Protein AF-A0A926A5W6-F1 (afdb_monomer)

Structure (mmCIF, N/CA/C/O backbone):
data_AF-A0A926A5W6-F1
#
_entry.id   AF-A0A926A5W6-F1
#
loop_
_atom_site.group_PDB
_atom_site.id
_atom_site.type_symbol
_atom_site.label_atom_id
_atom_site.label_alt_id
_atom_site.label_comp_id
_atom_site.label_asym_id
_atom_site.label_entity_id
_atom_site.label_seq_id
_atom_site.pdbx_PDB_ins_code
_atom_site.Cartn_x
_atom_site.Cartn_y
_atom_site.Cartn_z
_atom_site.occupancy
_atom_site.B_iso_or_equiv
_atom_site.auth_seq_id
_atom_site.auth_comp_id
_atom_site.auth_asym_id
_atom_site.auth_atom_id
_atom_site.pdbx_PDB_model_num
ATOM 1 N N . PRO A 1 1 ? -11.139 3.214 24.633 1.00 52.81 1 PRO A N 1
ATOM 2 C CA . PRO A 1 1 ? -10.690 4.246 25.599 1.00 52.81 1 PRO A CA 1
ATOM 3 C C . PRO A 1 1 ? -9.820 3.635 26.716 1.00 52.81 1 PRO A C 1
ATOM 5 O O . PRO A 1 1 ? -10.348 3.224 2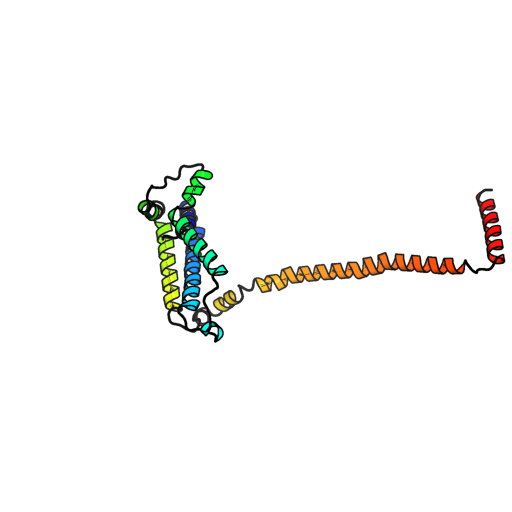7.746 1.00 52.81 1 PRO A O 1
ATOM 8 N N . PRO A 1 2 ? -8.541 3.338 26.412 1.00 61.53 2 PRO A N 1
ATOM 9 C CA . PRO A 1 2 ? -7.434 4.151 26.961 1.00 61.53 2 PRO A CA 1
ATOM 10 C C . PRO A 1 2 ? -6.190 4.271 26.041 1.00 61.53 2 PRO A C 1
ATOM 12 O O . PRO A 1 2 ? -5.137 4.734 26.463 1.00 61.53 2 PRO A O 1
ATOM 15 N N . LEU A 1 3 ? -6.274 3.792 24.796 1.00 67.50 3 LEU A N 1
ATOM 16 C CA . LEU A 1 3 ? -5.133 3.734 23.874 1.00 67.50 3 LEU A CA 1
ATOM 17 C C . LEU A 1 3 ? -5.022 5.013 23.038 1.00 67.50 3 LEU A C 1
ATOM 19 O O . LEU A 1 3 ? -6.028 5.667 22.768 1.00 67.50 3 LEU A O 1
ATOM 23 N N . SER A 1 4 ? -3.812 5.317 22.561 1.00 66.25 4 SER A N 1
ATOM 24 C CA . SER A 1 4 ? -3.485 6.519 21.770 1.00 66.25 4 SER A CA 1
ATOM 25 C C . SER A 1 4 ? -4.410 6.769 20.575 1.00 66.25 4 SER A C 1
ATOM 27 O O . SER A 1 4 ? -4.693 7.914 20.232 1.00 66.25 4 SER A O 1
ATOM 29 N N . GLY A 1 5 ? -4.931 5.700 19.969 1.00 66.75 5 GLY A N 1
ATOM 30 C CA . GLY A 1 5 ? -5.859 5.790 18.845 1.00 66.75 5 GLY A CA 1
ATOM 31 C C . GLY A 1 5 ? -7.220 6.405 19.182 1.00 66.75 5 GLY A C 1
ATOM 32 O O . GLY A 1 5 ? -7.872 6.882 18.263 1.00 66.75 5 GLY A O 1
ATOM 33 N N . PHE A 1 6 ? -7.651 6.402 20.449 1.00 71.25 6 PHE A N 1
ATOM 34 C CA . PHE A 1 6 ? -8.883 7.078 20.876 1.00 71.25 6 PHE A CA 1
ATOM 35 C C . PHE A 1 6 ? -8.701 8.595 20.802 1.00 71.25 6 PHE A C 1
ATOM 37 O O . PHE A 1 6 ? -9.435 9.255 20.085 1.00 71.25 6 PHE A O 1
ATOM 44 N N . PHE A 1 7 ? -7.646 9.121 21.430 1.00 67.44 7 PHE A N 1
ATOM 45 C CA . PHE A 1 7 ? -7.362 10.558 21.447 1.00 67.44 7 PHE A CA 1
ATOM 46 C C . PHE A 1 7 ? -7.149 11.121 20.034 1.00 67.44 7 PHE A C 1
ATOM 48 O O . PHE A 1 7 ? -7.863 12.028 19.630 1.00 67.44 7 PHE A O 1
ATOM 55 N N . SER A 1 8 ? -6.278 10.495 19.233 1.00 69.12 8 SER A N 1
ATOM 56 C CA . SER A 1 8 ? -5.943 11.008 17.895 1.00 69.12 8 SER A CA 1
ATOM 57 C C . SER A 1 8 ? -7.071 10.893 16.859 1.00 69.12 8 SER A C 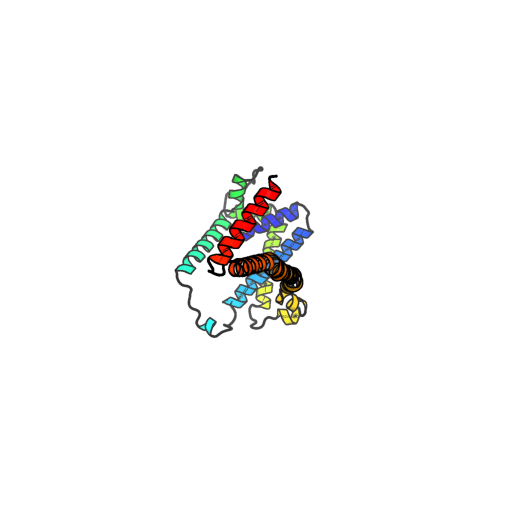1
ATOM 59 O O . SER A 1 8 ? -7.089 11.670 15.907 1.00 69.12 8 SER A O 1
ATOM 61 N N . LYS A 1 9 ? -7.979 9.911 16.971 1.00 75.62 9 LYS A N 1
ATOM 62 C CA . LYS A 1 9 ? -9.097 9.770 16.017 1.00 75.62 9 LYS A CA 1
ATOM 63 C C . LYS A 1 9 ? -10.310 10.586 16.440 1.00 75.62 9 LYS A C 1
ATOM 65 O O . LYS A 1 9 ? -10.975 11.158 15.575 1.00 75.62 9 LYS A O 1
ATOM 70 N N . ASP A 1 10 ? -10.582 10.654 17.740 1.00 74.56 10 ASP A N 1
ATOM 71 C CA . ASP A 1 10 ? -11.733 11.387 18.254 1.00 74.56 10 ASP A CA 1
ATOM 72 C C . ASP A 1 10 ? -11.527 12.899 18.144 1.00 74.56 10 ASP A C 1
ATOM 74 O O . ASP A 1 10 ? -12.502 13.603 17.902 1.00 74.56 10 ASP A O 1
ATOM 78 N N . SER A 1 11 ? -10.287 13.402 18.208 1.00 72.56 11 SER A N 1
ATOM 79 C CA . SER A 1 11 ? -9.995 14.818 17.945 1.00 72.56 11 SER A CA 1
ATOM 80 C C . SER A 1 11 ? -10.319 15.223 16.505 1.00 72.56 11 SER A C 1
ATOM 82 O O . SER A 1 11 ? -10.941 16.258 16.277 1.00 72.56 11 SER A O 1
ATOM 84 N N . ILE A 1 12 ? -10.009 14.376 15.519 1.00 78.19 12 ILE A N 1
ATOM 85 C CA . ILE A 1 12 ? -10.371 14.623 14.112 1.00 78.19 12 ILE A CA 1
ATOM 86 C C . ILE A 1 12 ? -11.895 14.571 13.916 1.00 78.19 12 ILE A C 1
ATOM 88 O O . ILE A 1 12 ? -12.456 15.401 13.199 1.00 78.19 12 ILE A O 1
ATOM 92 N N . LEU A 1 13 ? -12.579 13.620 14.561 1.00 81.12 13 LEU A N 1
ATOM 93 C CA . LEU A 1 13 ? -14.045 13.539 14.542 1.00 81.12 13 LEU A CA 1
ATOM 94 C C . LEU A 1 13 ? -14.693 14.760 15.210 1.00 81.12 13 LEU A C 1
ATOM 96 O O . LEU A 1 13 ? -15.676 15.285 14.686 1.00 81.12 13 LEU A O 1
ATOM 100 N N . ALA A 1 14 ? -14.134 15.230 16.326 1.00 78.00 14 ALA A N 1
ATOM 101 C CA . ALA A 1 14 ? -14.582 16.432 17.020 1.00 78.00 14 ALA A CA 1
ATOM 102 C C . ALA A 1 14 ? -14.437 17.669 16.126 1.00 78.00 14 ALA A C 1
ATOM 104 O O . ALA A 1 14 ? -15.422 18.371 15.908 1.00 78.00 14 ALA A O 1
ATOM 105 N N . LEU A 1 15 ? -13.271 17.861 15.502 1.00 79.25 15 LEU A N 1
ATOM 106 C CA . LEU A 1 15 ? -13.029 18.971 14.576 1.00 79.25 15 LEU A CA 1
ATOM 107 C C . LEU A 1 15 ? -13.971 18.944 13.363 1.00 79.25 15 LEU A C 1
ATOM 109 O O . LEU A 1 15 ? -14.499 19.982 12.968 1.00 79.25 15 LEU A O 1
ATOM 113 N N . ALA A 1 16 ? -14.221 17.769 12.775 1.00 81.88 16 ALA A N 1
ATOM 114 C CA . ALA A 1 16 ? -15.143 17.640 11.643 1.00 81.88 16 ALA A CA 1
ATOM 115 C C . ALA A 1 16 ? -16.585 18.032 12.017 1.00 81.88 16 ALA A C 1
ATOM 117 O O . ALA A 1 16 ? -17.301 18.619 11.201 1.00 81.88 16 ALA A O 1
ATOM 118 N N . TYR A 1 17 ? -16.999 17.724 13.249 1.00 81.00 17 TYR A N 1
ATOM 119 C CA . TYR A 1 17 ? -18.301 18.109 13.785 1.00 81.00 17 TYR A CA 1
ATOM 120 C C . TYR A 1 17 ? -18.372 19.609 14.113 1.00 81.00 17 TYR A C 1
ATOM 122 O O . TYR A 1 17 ? -19.344 20.273 13.750 1.00 81.00 17 TYR A O 1
ATOM 130 N N . GLU A 1 18 ? -17.333 20.162 14.742 1.00 82.06 18 GLU A N 1
ATOM 131 C CA . GLU A 1 18 ? -17.235 21.592 15.070 1.00 82.06 18 GLU A CA 1
ATOM 132 C C . GLU A 1 18 ? -17.262 22.474 13.819 1.00 82.06 18 GLU A C 1
ATOM 134 O O . GLU A 1 18 ? -17.968 23.481 13.787 1.00 82.06 18 GLU A O 1
ATOM 139 N N . GLN A 1 19 ? -16.585 22.053 12.747 1.00 83.56 19 GLN A N 1
ATOM 140 C CA . GLN A 1 19 ? -16.605 22.740 11.451 1.00 83.56 19 GLN A CA 1
ATOM 141 C C . GLN A 1 19 ? -17.913 22.542 10.660 1.00 83.56 19 GLN A C 1
ATOM 143 O O . GLN A 1 19 ? -17.981 22.930 9.494 1.00 83.56 19 GLN A O 1
ATOM 148 N N . GLN A 1 20 ? -18.951 21.941 11.262 1.00 80.19 20 GLN A N 1
ATOM 149 C CA . GLN A 1 20 ? -20.271 21.706 10.655 1.00 80.19 20 GLN A CA 1
ATOM 150 C C . GLN A 1 20 ? -20.220 20.868 9.363 1.00 80.19 20 GLN A C 1
ATOM 152 O O . GLN A 1 20 ? -21.161 20.862 8.566 1.00 80.19 20 GLN A O 1
ATOM 157 N N . ASN A 1 21 ? -19.136 20.118 9.139 1.00 85.88 21 ASN A N 1
ATOM 158 C CA . ASN A 1 21 ? -18.982 19.281 7.957 1.00 85.88 21 ASN A CA 1
ATOM 159 C C . ASN A 1 21 ? -19.528 17.874 8.224 1.00 85.88 21 ASN A C 1
ATOM 161 O O . ASN A 1 21 ? -18.799 16.882 8.329 1.00 85.88 21 ASN A O 1
ATOM 165 N N . TYR A 1 22 ? -20.853 17.800 8.336 1.00 85.50 22 TYR A N 1
ATOM 166 C CA . TYR A 1 22 ? -21.574 16.578 8.694 1.00 85.50 22 TYR A CA 1
ATOM 167 C C . TYR A 1 22 ? -21.329 15.410 7.732 1.00 85.50 22 TYR A C 1
ATOM 169 O O . TYR A 1 22 ? -21.383 14.254 8.151 1.00 85.50 22 TYR A O 1
ATOM 177 N N . LEU A 1 23 ? -21.027 15.690 6.459 1.00 88.50 23 LEU A N 1
ATOM 178 C CA . LEU A 1 23 ? -20.722 14.658 5.468 1.00 88.50 23 LEU A CA 1
ATOM 179 C C . LEU A 1 23 ? -19.395 13.966 5.791 1.00 88.50 23 LEU A C 1
ATOM 181 O O . LEU A 1 23 ? -19.347 12.737 5.853 1.00 88.50 23 LEU A O 1
ATOM 185 N N . LEU A 1 24 ? -18.335 14.741 6.045 1.00 87.31 24 LEU A N 1
ATOM 186 C CA . LEU A 1 24 ? -17.041 14.182 6.443 1.00 87.31 24 LEU A CA 1
ATOM 187 C C . LEU A 1 24 ? -17.125 13.489 7.802 1.00 87.31 24 LEU A C 1
ATOM 189 O O . LEU A 1 24 ? -16.551 12.414 7.960 1.00 87.31 24 LEU A O 1
ATOM 193 N N . PHE A 1 25 ? -17.880 14.053 8.748 1.00 86.25 25 PHE A N 1
ATOM 194 C CA . PHE A 1 25 ? -18.119 13.414 10.039 1.00 86.25 25 PHE A CA 1
ATOM 195 C C . PHE A 1 25 ? -18.799 12.047 9.873 1.00 86.25 25 PHE A C 1
ATOM 197 O O . PHE A 1 25 ? -18.284 11.038 10.351 1.00 86.25 25 PHE A O 1
ATOM 204 N N . GLY A 1 26 ? -19.909 11.980 9.131 1.00 88.12 26 GLY A N 1
ATOM 205 C CA . GLY A 1 26 ? -20.628 10.729 8.880 1.00 88.12 26 GLY A CA 1
ATOM 206 C C . GLY A 1 26 ? -19.772 9.685 8.158 1.00 88.12 26 GLY A C 1
ATOM 207 O O . GLY A 1 26 ? -19.770 8.512 8.540 1.00 88.12 26 GLY A O 1
ATOM 208 N N . LEU A 1 27 ? -18.986 10.110 7.163 1.00 90.62 27 LEU A N 1
ATOM 209 C CA . LEU A 1 27 ? -18.044 9.236 6.465 1.00 90.62 27 LEU A CA 1
ATOM 210 C C . LEU A 1 27 ? -16.952 8.714 7.410 1.00 90.62 27 LEU A C 1
ATOM 212 O O . LEU A 1 27 ? -16.661 7.520 7.401 1.00 90.62 27 LEU A O 1
ATOM 216 N N . ALA A 1 28 ? -16.374 9.574 8.248 1.00 88.25 28 ALA A N 1
ATOM 217 C CA . ALA A 1 28 ? -15.339 9.194 9.205 1.00 88.25 28 ALA A CA 1
ATOM 218 C C . ALA A 1 28 ? -15.865 8.207 10.260 1.00 88.25 28 ALA A C 1
ATOM 220 O O . ALA A 1 28 ? -15.210 7.200 10.532 1.00 88.25 28 ALA A O 1
ATOM 221 N N . VAL A 1 29 ? -17.073 8.433 10.787 1.00 89.25 29 VAL A N 1
ATOM 222 C CA . VAL A 1 29 ? -17.779 7.508 11.694 1.00 89.25 29 VAL A CA 1
ATOM 223 C C . VAL A 1 29 ? -17.996 6.150 11.017 1.00 89.25 29 VAL A C 1
ATOM 225 O O . VAL A 1 29 ? -17.707 5.103 11.602 1.00 89.25 29 VAL A O 1
ATOM 228 N N . PHE A 1 30 ? -18.443 6.142 9.759 1.00 90.69 30 PHE A N 1
ATOM 229 C CA . PHE A 1 30 ? -18.637 4.909 8.995 1.00 90.69 30 PHE A CA 1
ATOM 230 C C . PHE A 1 30 ? -17.318 4.160 8.742 1.00 90.69 30 PHE A C 1
ATOM 232 O O . PHE A 1 30 ? -17.236 2.946 8.940 1.00 90.69 30 PHE A O 1
ATOM 239 N N . VAL A 1 31 ? -16.253 4.871 8.368 1.00 91.25 31 VAL A N 1
ATOM 240 C CA . VAL A 1 31 ? -14.916 4.285 8.179 1.00 91.25 31 VAL A CA 1
ATOM 241 C C . VAL A 1 31 ? -14.355 3.753 9.500 1.00 91.25 31 VAL A C 1
ATOM 243 O O . VAL A 1 31 ? -13.758 2.673 9.520 1.00 91.25 31 VAL A O 1
ATOM 246 N N . ALA A 1 32 ? -14.577 4.446 10.618 1.00 89.50 32 ALA A N 1
ATOM 247 C CA . ALA A 1 32 ? -14.203 3.962 11.945 1.00 89.50 32 ALA A CA 1
ATOM 248 C C . ALA A 1 32 ? -14.930 2.650 12.294 1.00 89.50 32 ALA A C 1
ATOM 250 O O . ALA A 1 32 ? -14.310 1.739 12.852 1.00 89.50 32 ALA A O 1
ATOM 251 N N . LEU A 1 33 ? -16.196 2.504 11.884 1.00 91.25 33 LEU A N 1
ATOM 252 C CA . LEU A 1 33 ? -16.976 1.276 12.063 1.00 91.25 33 LEU A CA 1
ATOM 253 C C . LEU A 1 33 ? -16.399 0.121 11.262 1.00 91.25 33 LEU A C 1
ATOM 255 O O . LEU A 1 33 ? -16.149 -0.951 11.820 1.00 91.25 33 LEU A O 1
ATOM 259 N N . LEU A 1 34 ? -16.125 0.352 9.977 1.00 91.19 34 LEU A N 1
ATOM 260 C CA . LEU A 1 34 ? -15.458 -0.634 9.130 1.00 91.19 34 LEU A CA 1
ATOM 261 C C . LEU A 1 34 ? -14.091 -1.017 9.703 1.00 91.19 34 LEU A C 1
ATOM 263 O O . LEU A 1 34 ? -13.728 -2.193 9.675 1.00 91.19 34 LEU A O 1
ATOM 267 N N . THR A 1 35 ? -13.372 -0.045 10.273 1.00 91.25 35 THR A N 1
ATOM 268 C CA . THR A 1 35 ? -12.053 -0.249 10.876 1.00 91.25 35 THR A CA 1
ATOM 269 C C . THR A 1 35 ? -12.101 -1.168 12.084 1.00 91.25 35 THR A C 1
ATOM 271 O O . THR A 1 35 ? -11.356 -2.148 12.153 1.00 91.25 35 THR A O 1
ATOM 274 N N . SER A 1 36 ? -13.007 -0.879 13.018 1.00 90.69 36 SER A N 1
ATOM 275 C CA . SER A 1 36 ? -13.237 -1.737 14.181 1.00 90.69 36 SER A CA 1
ATOM 276 C C . SER A 1 36 ? -13.629 -3.148 13.731 1.00 90.69 36 SER A C 1
ATOM 278 O O . SER A 1 36 ? -13.019 -4.136 14.146 1.00 90.69 36 SER A O 1
ATOM 280 N N . PHE A 1 37 ? -14.574 -3.243 12.792 1.00 91.62 37 PHE A N 1
ATOM 281 C CA . PHE A 1 37 ? -15.055 -4.518 12.274 1.00 91.62 37 PHE A CA 1
ATOM 282 C C . PHE A 1 37 ? -13.945 -5.371 11.640 1.00 91.62 37 PHE A C 1
ATOM 284 O O . PHE A 1 37 ? -13.817 -6.546 11.991 1.00 91.62 37 PHE A O 1
ATOM 291 N N . TYR A 1 38 ? -13.128 -4.821 10.728 1.00 90.69 38 TYR A N 1
ATOM 292 C CA . TYR A 1 38 ? -12.110 -5.628 10.042 1.00 90.69 38 TYR A CA 1
ATOM 293 C C . TYR A 1 38 ? -10.979 -6.064 10.987 1.00 90.69 38 TYR A C 1
ATOM 295 O O . TYR A 1 38 ? -10.479 -7.183 10.847 1.00 90.69 38 TYR A O 1
ATOM 303 N N . MET A 1 39 ? -10.599 -5.230 11.964 1.00 93.00 39 MET A N 1
ATOM 304 C CA . MET A 1 39 ? -9.561 -5.576 12.944 1.00 93.00 39 MET A CA 1
ATOM 305 C C . MET A 1 39 ? -10.031 -6.696 13.877 1.00 93.00 39 MET A C 1
ATOM 307 O O . MET A 1 39 ? -9.320 -7.685 14.061 1.00 93.00 39 MET A O 1
ATOM 311 N N . PHE A 1 40 ? -11.252 -6.600 14.414 1.00 91.50 40 PHE A N 1
ATOM 312 C CA . PHE A 1 40 ? -11.802 -7.664 15.258 1.00 91.50 40 PHE A CA 1
ATOM 313 C C . PHE A 1 40 ? -12.082 -8.947 14.483 1.00 91.50 40 PHE A C 1
ATOM 315 O O . PHE A 1 40 ? -11.811 -10.035 14.992 1.00 91.50 40 PHE A O 1
ATOM 322 N N . ARG A 1 41 ? -12.548 -8.841 13.232 1.00 90.44 41 ARG A N 1
ATOM 323 C CA . ARG A 1 41 ? -12.658 -9.992 12.329 1.00 90.44 41 ARG A CA 1
ATOM 324 C C . ARG A 1 41 ? -11.322 -10.730 12.226 1.00 90.44 41 ARG A C 1
ATOM 326 O O . ARG A 1 41 ? -11.315 -11.950 12.344 1.00 90.44 41 ARG A O 1
ATOM 333 N N . LEU A 1 42 ? -10.212 -10.015 12.026 1.00 89.88 42 LEU A N 1
ATOM 334 C CA . LEU A 1 42 ? -8.879 -10.620 11.949 1.00 89.88 42 LEU A CA 1
ATOM 335 C C . LEU A 1 42 ? -8.539 -11.356 13.251 1.00 89.88 42 LEU A C 1
ATOM 337 O O . LEU A 1 42 ? -8.177 -12.529 13.202 1.00 89.88 42 LEU A O 1
ATOM 341 N N . VAL A 1 43 ? -8.728 -10.712 14.406 1.00 90.25 43 VAL A N 1
ATOM 342 C CA . VAL A 1 43 ? -8.444 -11.318 15.719 1.00 90.25 43 VAL A CA 1
ATOM 343 C C . VAL A 1 43 ? -9.255 -12.600 15.941 1.00 90.25 43 VAL A C 1
ATOM 345 O O . VAL A 1 43 ? -8.681 -13.628 16.296 1.00 90.25 43 VAL A O 1
ATOM 348 N N . PHE A 1 44 ? -10.566 -12.588 15.685 1.00 88.00 44 PHE A N 1
ATOM 349 C CA . PHE A 1 44 ? -11.410 -13.776 15.864 1.00 88.00 44 PHE A CA 1
ATOM 350 C C . PHE A 1 44 ? -11.075 -14.905 14.884 1.00 88.00 44 PHE A C 1
ATOM 352 O O . PHE A 1 44 ? -11.045 -16.076 15.270 1.00 88.00 44 PHE A O 1
ATOM 359 N N . VAL A 1 45 ? -10.779 -14.568 13.628 1.00 85.31 45 VAL A N 1
ATOM 360 C CA . VAL A 1 45 ? -10.436 -15.564 12.604 1.00 85.31 45 VAL A CA 1
ATOM 361 C C . VAL A 1 45 ? -9.072 -16.206 12.867 1.00 85.31 45 VAL A C 1
ATOM 363 O O . VAL A 1 45 ? -8.920 -17.397 12.608 1.00 85.31 45 VAL A O 1
ATOM 366 N N . VAL A 1 46 ? -8.094 -15.446 13.370 1.00 85.94 46 VAL A N 1
ATOM 367 C CA . VAL A 1 46 ? -6.726 -15.940 13.601 1.00 85.94 46 VAL A CA 1
ATOM 368 C C . VAL A 1 46 ? -6.593 -16.670 14.938 1.00 85.94 46 VAL A C 1
ATOM 370 O O . VAL A 1 46 ? -5.990 -17.737 14.971 1.00 85.94 46 VAL A O 1
ATOM 373 N N . PHE A 1 47 ? -7.146 -16.125 16.027 1.00 84.50 47 PHE A N 1
ATOM 374 C CA . PHE A 1 47 ? -6.899 -16.648 17.380 1.00 84.50 47 PHE A CA 1
ATOM 375 C C . PHE A 1 47 ? -8.027 -17.519 17.942 1.00 84.50 47 PHE A C 1
ATOM 377 O O . PHE A 1 47 ? -7.765 -18.378 18.776 1.00 84.50 47 PHE A O 1
ATOM 384 N N . PHE A 1 48 ? -9.277 -17.306 17.520 1.00 81.62 48 PHE A N 1
ATOM 385 C CA . PHE A 1 48 ? -10.450 -17.952 18.131 1.00 81.62 48 PHE A CA 1
ATOM 386 C C . PHE A 1 48 ? -11.116 -19.007 17.237 1.00 81.62 48 PHE A C 1
ATOM 388 O O . PHE A 1 48 ? -12.082 -19.646 17.650 1.00 81.62 48 PHE A O 1
ATOM 395 N N . THR A 1 49 ? -10.615 -19.208 16.016 1.00 76.19 49 THR A N 1
ATOM 396 C CA . THR A 1 49 ? -11.108 -20.233 15.084 1.00 76.19 49 THR A CA 1
ATOM 397 C C . THR A 1 49 ? -10.125 -21.402 15.007 1.00 76.19 49 THR A C 1
ATOM 399 O O . THR A 1 49 ? -8.934 -21.237 15.255 1.00 76.19 49 THR A O 1
ATOM 402 N N . SER A 1 50 ? -10.612 -22.593 14.646 1.00 72.50 50 SER A N 1
ATOM 403 C CA . SER A 1 50 ? -9.762 -23.769 14.447 1.00 72.50 50 SER A CA 1
ATOM 404 C C . SER A 1 50 ? -8.693 -23.542 13.372 1.00 72.50 50 SER A C 1
ATOM 406 O O . SER A 1 50 ? -8.933 -22.887 12.351 1.00 72.50 50 SER A O 1
ATOM 408 N N . ALA A 1 51 ? -7.510 -24.119 13.604 1.00 72.88 51 ALA A N 1
ATOM 409 C CA . ALA A 1 51 ? -6.395 -24.088 12.670 1.00 72.88 51 ALA A CA 1
ATOM 410 C C . ALA A 1 51 ? -6.834 -24.616 11.295 1.00 72.88 51 ALA A C 1
ATOM 412 O O . ALA A 1 51 ? -7.390 -25.705 11.167 1.00 72.88 51 ALA A O 1
ATOM 413 N N . ARG A 1 52 ? -6.607 -23.817 10.247 1.00 69.75 52 ARG A N 1
ATOM 414 C CA . ARG A 1 52 ? -7.029 -24.144 8.873 1.00 69.75 52 ARG A CA 1
ATOM 415 C C . ARG A 1 52 ? -5.956 -24.878 8.065 1.00 69.75 52 ARG A C 1
ATOM 417 O O . ARG A 1 52 ? -6.213 -25.252 6.925 1.00 69.75 52 ARG A O 1
ATOM 424 N N . SER A 1 53 ? -4.755 -25.055 8.616 1.00 71.88 53 SER A N 1
ATOM 425 C CA . SER A 1 53 ? -3.632 -25.721 7.952 1.00 71.88 53 SER A CA 1
ATOM 426 C C . SER A 1 53 ? -2.787 -26.517 8.953 1.00 71.88 53 SER A C 1
ATOM 428 O O . SER A 1 53 ? -2.626 -26.103 10.098 1.00 71.88 53 SER A O 1
ATOM 430 N N . ARG A 1 54 ? -2.177 -27.625 8.503 1.00 63.25 54 ARG A N 1
ATOM 431 C CA . ARG A 1 54 ? -1.260 -28.450 9.325 1.00 63.25 54 ARG A CA 1
ATOM 432 C C . ARG A 1 54 ? -0.044 -27.679 9.861 1.00 63.25 54 ARG A C 1
ATOM 434 O O . ARG A 1 54 ? 0.517 -28.046 10.886 1.00 63.25 54 ARG A O 1
ATOM 441 N N . HIS A 1 55 ? 0.361 -26.608 9.175 1.00 63.69 55 HIS A N 1
ATOM 442 C CA . HIS A 1 55 ? 1.451 -25.730 9.612 1.00 63.69 55 HIS A CA 1
ATOM 443 C C . HIS A 1 55 ? 1.030 -24.810 10.765 1.00 63.69 55 HIS A C 1
ATOM 445 O O . HIS A 1 55 ? 1.863 -24.473 11.598 1.00 63.69 55 HIS A O 1
ATOM 451 N N . ALA A 1 56 ? -0.251 -24.428 10.845 1.00 64.81 56 ALA A N 1
ATOM 452 C CA . ALA A 1 56 ? -0.765 -23.652 11.971 1.00 64.81 56 ALA A CA 1
ATOM 453 C C . ALA A 1 56 ? -0.850 -24.490 13.260 1.00 64.81 56 ALA A C 1
ATOM 455 O O . ALA A 1 56 ? -0.705 -23.943 14.346 1.00 64.81 56 ALA A O 1
ATOM 456 N N . GLU A 1 57 ? -1.025 -25.812 13.148 1.00 65.56 57 GLU A N 1
ATOM 457 C CA . GLU A 1 57 ? -1.027 -26.735 14.298 1.00 65.56 57 GLU A CA 1
ATOM 458 C C . GLU A 1 57 ? 0.354 -26.880 14.956 1.00 65.56 57 GLU A C 1
ATOM 460 O O . GLU A 1 57 ? 0.439 -27.137 16.151 1.00 65.56 57 GLU A O 1
ATOM 465 N N . HIS A 1 58 ? 1.431 -26.676 14.191 1.00 72.62 58 HIS A N 1
ATOM 466 C CA . HIS A 1 58 ? 2.820 -26.760 14.664 1.00 72.62 58 HIS A CA 1
ATOM 467 C C . HIS A 1 58 ? 3.467 -25.375 14.821 1.00 72.62 58 HIS A C 1
ATOM 469 O O . HIS A 1 58 ? 4.691 -25.248 14.795 1.00 72.62 58 HIS A O 1
ATOM 475 N N . ALA A 1 59 ? 2.665 -24.313 14.930 1.00 75.56 59 ALA A N 1
ATOM 476 C CA . ALA A 1 59 ? 3.187 -22.964 15.083 1.00 75.56 59 ALA A CA 1
ATOM 477 C C . ALA A 1 59 ? 3.882 -22.814 16.447 1.00 75.56 59 ALA A C 1
ATOM 479 O O . ALA A 1 59 ? 3.258 -22.947 17.499 1.00 75.56 59 ALA A O 1
ATOM 480 N N . HIS A 1 60 ? 5.182 -22.527 16.423 1.00 80.81 60 HIS A N 1
ATOM 481 C CA . HIS A 1 60 ? 5.957 -22.195 17.616 1.00 80.81 60 HIS A CA 1
ATOM 482 C C . HIS A 1 60 ? 5.945 -20.685 17.870 1.00 80.81 60 HIS A C 1
ATOM 484 O O . HIS A 1 60 ? 5.766 -19.884 16.952 1.00 80.81 60 HIS A O 1
ATOM 490 N N . GLU A 1 61 ? 6.147 -20.297 19.128 1.00 80.75 61 GLU A N 1
ATOM 491 C CA . GLU A 1 61 ? 6.262 -18.891 19.507 1.00 80.75 61 GLU A CA 1
ATOM 492 C C . GLU A 1 61 ? 7.480 -18.236 18.833 1.00 80.75 61 GLU A C 1
ATOM 494 O O . GLU A 1 61 ? 8.526 -18.864 18.645 1.00 80.75 61 GLU A O 1
ATOM 499 N N . SER A 1 62 ? 7.340 -16.965 18.446 1.00 86.38 62 SER A N 1
ATOM 500 C CA . SER A 1 62 ? 8.403 -16.234 17.757 1.00 86.38 62 SER A CA 1
ATOM 501 C C . SER A 1 62 ? 9.658 -16.094 18.631 1.00 86.38 62 SER A C 1
ATOM 503 O O . SER A 1 62 ? 9.552 -15.855 19.838 1.00 86.38 62 SER A O 1
ATOM 505 N N . PRO A 1 63 ? 10.866 -16.158 18.038 1.00 89.00 63 PRO A N 1
ATOM 506 C CA . PRO A 1 63 ? 12.113 -16.000 18.777 1.00 89.00 63 PRO A CA 1
ATOM 507 C C . PRO A 1 63 ? 12.205 -14.623 19.449 1.00 89.00 63 PRO A C 1
ATOM 509 O O . PRO A 1 63 ? 11.627 -13.636 18.982 1.00 89.00 63 PRO A O 1
ATOM 512 N N . GLY A 1 64 ? 12.999 -14.541 20.522 1.00 87.25 64 GLY A N 1
ATOM 513 C CA . GLY A 1 64 ? 13.169 -13.334 21.347 1.00 87.25 64 GLY A CA 1
ATOM 514 C C . GLY A 1 64 ? 13.502 -12.059 20.562 1.00 87.25 64 GLY A C 1
ATOM 515 O O . GLY A 1 64 ? 13.067 -10.969 20.924 1.00 87.25 64 GLY A O 1
ATOM 516 N N . VAL A 1 65 ? 14.214 -12.204 19.441 1.00 91.31 65 VAL A N 1
ATOM 517 C CA . VAL A 1 65 ? 14.603 -11.100 18.548 1.00 91.31 65 VAL A CA 1
ATOM 518 C C . VAL A 1 65 ? 13.389 -10.376 17.945 1.00 91.31 65 VAL A C 1
ATOM 520 O O . VAL A 1 65 ? 13.464 -9.180 17.688 1.00 91.31 65 VAL A O 1
ATOM 523 N N . MET A 1 66 ? 12.254 -11.060 17.767 1.00 90.75 66 MET A N 1
ATOM 524 C CA . MET A 1 66 ? 11.008 -10.456 17.279 1.00 90.75 66 MET A CA 1
ATOM 525 C C . MET A 1 66 ? 10.092 -10.001 18.425 1.00 90.75 66 MET A C 1
ATOM 527 O O . MET A 1 66 ? 9.435 -8.965 18.321 1.00 90.75 66 MET A O 1
ATOM 531 N N . THR A 1 67 ? 10.035 -10.751 19.530 1.00 91.25 67 THR A N 1
ATOM 532 C CA . THR A 1 67 ? 9.094 -10.462 20.626 1.00 91.25 67 THR A CA 1
ATOM 533 C C . THR A 1 67 ? 9.502 -9.248 21.457 1.00 91.25 67 THR A C 1
ATOM 535 O O . THR A 1 67 ? 8.626 -8.495 21.885 1.00 91.25 67 THR A O 1
ATOM 538 N N . TRP A 1 68 ? 10.803 -8.999 21.644 1.00 93.62 68 TRP A N 1
ATOM 539 C CA . TRP A 1 68 ? 11.286 -7.821 22.373 1.00 93.62 68 TRP A CA 1
ATOM 540 C C . TRP A 1 68 ? 10.883 -6.491 21.712 1.00 93.62 68 TRP A C 1
ATOM 542 O O . TRP A 1 68 ? 10.274 -5.671 22.408 1.00 93.62 68 TRP A O 1
ATOM 552 N N . PRO A 1 69 ? 11.111 -6.274 20.396 1.00 94.44 69 PRO A N 1
ATOM 553 C CA . PRO A 1 69 ? 10.616 -5.083 19.705 1.00 94.44 69 PRO A CA 1
ATOM 554 C C . PRO A 1 69 ? 9.099 -4.890 19.823 1.00 94.44 69 PRO A C 1
ATOM 556 O O . PRO A 1 69 ? 8.641 -3.788 20.116 1.00 94.44 69 PRO A O 1
ATOM 559 N N . LEU A 1 70 ? 8.307 -5.957 19.656 1.00 92.75 70 LEU A N 1
ATOM 560 C CA . LEU A 1 70 ? 6.844 -5.872 19.744 1.00 92.75 70 LEU A CA 1
ATOM 561 C C . LEU A 1 70 ? 6.362 -5.487 21.149 1.00 92.75 70 LEU A C 1
ATOM 563 O O . LEU A 1 70 ? 5.460 -4.660 21.280 1.00 92.75 70 LEU A O 1
ATOM 567 N N . ARG A 1 71 ? 6.976 -6.041 22.203 1.00 93.31 71 ARG A N 1
ATOM 568 C CA . ARG A 1 71 ? 6.654 -5.684 23.595 1.00 93.31 71 ARG A CA 1
ATOM 569 C C . ARG A 1 71 ? 6.996 -4.228 23.895 1.00 93.31 71 ARG A C 1
ATOM 571 O O . ARG A 1 71 ? 6.186 -3.536 24.505 1.00 93.31 71 ARG A O 1
ATOM 578 N N . LEU A 1 72 ? 8.155 -3.751 23.437 1.00 93.75 72 LEU A N 1
ATOM 579 C CA . LEU A 1 72 ? 8.553 -2.353 23.603 1.00 93.75 72 LEU A CA 1
ATOM 580 C C . LEU A 1 72 ? 7.557 -1.407 22.917 1.00 93.75 72 LEU A C 1
ATOM 582 O O . LEU A 1 72 ? 7.092 -0.454 23.538 1.00 93.75 72 LEU A O 1
ATOM 586 N N . LEU A 1 73 ? 7.173 -1.702 21.671 1.00 90.25 73 LEU A N 1
ATOM 587 C CA . LEU A 1 73 ? 6.177 -0.914 20.939 1.00 90.25 73 LEU A CA 1
ATOM 588 C C . LEU A 1 73 ? 4.801 -0.932 21.620 1.00 90.25 73 LEU A C 1
ATOM 590 O O . LEU A 1 73 ? 4.136 0.102 21.670 1.00 90.25 73 LEU A O 1
ATOM 594 N N . ALA A 1 74 ? 4.382 -2.066 22.187 1.00 88.56 74 ALA A N 1
ATOM 595 C CA . ALA A 1 74 ? 3.132 -2.155 22.941 1.00 88.56 74 ALA A CA 1
ATOM 596 C C . ALA A 1 74 ? 3.154 -1.261 24.193 1.00 88.56 74 ALA A C 1
ATOM 598 O O . ALA A 1 74 ? 2.200 -0.521 24.436 1.00 88.56 74 ALA A O 1
ATOM 599 N N . ILE A 1 75 ? 4.259 -1.269 24.948 1.00 88.88 75 ILE A N 1
ATOM 600 C CA . ILE A 1 75 ? 4.443 -0.396 26.118 1.00 88.88 75 ILE A CA 1
ATOM 601 C C . ILE A 1 75 ? 4.414 1.077 25.695 1.00 88.88 75 ILE A C 1
ATOM 603 O O . ILE A 1 75 ? 3.684 1.871 26.288 1.00 88.88 75 ILE A O 1
ATOM 607 N N . LEU A 1 76 ? 5.139 1.442 24.633 1.00 84.94 76 LEU A N 1
ATOM 608 C CA . LEU A 1 76 ? 5.140 2.808 24.103 1.00 84.94 76 LEU A CA 1
ATOM 609 C C . LEU A 1 76 ? 3.754 3.248 23.613 1.00 84.94 76 LEU A C 1
ATOM 611 O O . LEU A 1 76 ? 3.382 4.401 23.811 1.00 84.94 76 LEU A O 1
ATOM 615 N N . SER A 1 77 ? 2.958 2.347 23.031 1.00 84.06 77 SER A N 1
ATOM 616 C CA . SER A 1 77 ? 1.583 2.649 22.617 1.00 84.06 77 SER A CA 1
ATOM 617 C C . SER A 1 77 ? 0.658 2.935 23.806 1.00 84.06 77 SER A C 1
ATOM 619 O O . SER A 1 77 ? -0.198 3.817 23.704 1.00 84.06 77 SER A O 1
ATOM 621 N N . ILE A 1 78 ? 0.842 2.236 24.932 1.00 83.38 78 ILE A N 1
ATOM 622 C CA . ILE A 1 78 ? 0.104 2.497 26.177 1.00 83.38 78 ILE A CA 1
ATOM 623 C C . ILE A 1 78 ? 0.539 3.839 26.769 1.00 83.38 78 ILE A C 1
ATOM 625 O O . ILE A 1 78 ? -0.307 4.684 27.050 1.00 83.38 78 ILE A O 1
ATOM 629 N N . ILE A 1 79 ? 1.850 4.067 26.902 1.00 81.62 79 ILE A N 1
ATOM 630 C CA . ILE A 1 79 ? 2.404 5.315 27.445 1.00 81.62 79 ILE A CA 1
ATOM 631 C C . ILE A 1 79 ? 1.983 6.514 26.589 1.00 81.62 79 ILE A C 1
ATOM 633 O O . ILE A 1 79 ? 1.513 7.508 27.128 1.00 81.62 79 ILE A O 1
ATOM 637 N N . GLY A 1 80 ? 2.075 6.416 25.261 1.00 72.81 80 GLY A N 1
ATOM 638 C CA . GLY A 1 80 ? 1.637 7.476 24.351 1.00 72.81 80 GLY A CA 1
ATOM 639 C C . GLY A 1 80 ? 0.135 7.761 24.434 1.00 72.81 80 GLY A C 1
ATOM 640 O O . GLY A 1 80 ? -0.284 8.901 24.255 1.00 72.81 80 GLY A O 1
ATOM 641 N N . GLY A 1 81 ? -0.679 6.748 24.751 1.00 71.31 81 GLY A N 1
ATOM 642 C CA . GLY A 1 81 ? -2.099 6.937 25.052 1.00 71.31 81 GLY A CA 1
ATOM 643 C C . GLY A 1 81 ? -2.343 7.657 26.376 1.00 71.31 81 GLY A C 1
ATOM 644 O O . GLY A 1 81 ? -3.202 8.526 26.432 1.00 71.31 81 GLY A O 1
ATOM 645 N N . LEU A 1 82 ? -1.567 7.337 27.414 1.00 71.50 82 LEU A N 1
ATOM 646 C CA . LEU A 1 82 ? -1.701 7.932 28.748 1.00 71.50 82 LEU A CA 1
ATOM 647 C C . LEU A 1 82 ? -1.148 9.358 28.836 1.00 71.50 82 LEU A C 1
ATOM 649 O O . LEU A 1 82 ? -1.713 10.178 29.545 1.00 71.50 82 LEU A O 1
ATOM 653 N N . ILE A 1 83 ? -0.042 9.647 28.147 1.00 69.44 83 ILE A N 1
ATOM 654 C CA . ILE A 1 83 ? 0.563 10.986 28.130 1.00 69.44 83 ILE A CA 1
ATOM 655 C C . ILE A 1 83 ? -0.273 11.945 27.272 1.00 69.44 83 ILE A C 1
ATOM 657 O O . ILE A 1 83 ? -0.242 13.147 27.514 1.00 69.44 83 ILE A O 1
ATOM 661 N N . GLY A 1 84 ? -1.038 11.422 26.305 1.00 62.88 84 GLY A N 1
ATOM 662 C CA . GLY A 1 84 ? -1.805 12.241 25.375 1.00 62.88 84 GLY A CA 1
ATOM 663 C C . GLY A 1 84 ? -0.852 13.055 24.509 1.00 62.88 84 GLY A C 1
ATOM 664 O O . GLY A 1 84 ? -0.524 14.194 24.817 1.00 62.88 84 GLY A O 1
ATOM 665 N N . ILE A 1 85 ? -0.383 12.457 23.415 1.00 59.19 85 ILE A N 1
ATOM 666 C CA . ILE A 1 85 ? 0.587 13.067 22.494 1.00 59.19 85 ILE A CA 1
ATOM 667 C C . ILE A 1 85 ? 0.157 14.485 22.052 1.00 59.19 85 ILE A C 1
ATOM 669 O O . ILE A 1 85 ? 1.001 15.363 21.897 1.00 59.19 85 ILE A O 1
ATOM 673 N N . GLU A 1 86 ? -1.146 14.750 21.958 1.00 57.16 86 GLU A N 1
ATOM 674 C CA . GLU A 1 86 ? -1.710 16.079 21.688 1.00 57.16 86 GLU A CA 1
ATOM 675 C C . GLU A 1 86 ? -1.233 17.161 22.670 1.00 57.16 86 GLU A C 1
ATOM 677 O O . GLU A 1 86 ? -0.942 18.262 22.224 1.00 57.16 86 GLU A O 1
ATOM 682 N N . ALA A 1 87 ? -1.033 16.856 23.957 1.00 57.72 87 ALA A N 1
ATOM 683 C CA . ALA A 1 87 ? -0.516 17.816 24.936 1.00 57.72 87 ALA A CA 1
ATOM 684 C C . ALA A 1 87 ? 0.960 18.179 24.685 1.00 57.72 87 ALA A C 1
ATOM 686 O O . ALA A 1 87 ? 1.378 19.314 24.911 1.00 57.72 87 ALA A O 1
ATOM 687 N N . LEU A 1 88 ? 1.764 17.232 24.186 1.00 58.47 88 LEU A N 1
ATOM 688 C CA . LEU A 1 88 ? 3.162 17.484 23.815 1.00 58.47 88 LEU A CA 1
ATOM 689 C C . LEU A 1 88 ? 3.258 18.312 22.527 1.00 58.47 88 LEU A C 1
ATOM 691 O O . LEU A 1 88 ? 4.067 19.237 22.459 1.00 58.47 88 LEU A O 1
ATOM 695 N N . TYR A 1 89 ? 2.417 18.014 21.531 1.00 57.41 89 TYR A N 1
ATOM 696 C CA . TYR A 1 89 ? 2.395 18.755 20.267 1.00 57.41 89 TYR A CA 1
ATOM 697 C C . TYR A 1 89 ? 1.706 20.121 20.393 1.00 57.41 89 TYR A C 1
ATOM 699 O O . TYR A 1 89 ? 2.174 21.075 19.780 1.00 57.41 89 TYR A O 1
ATOM 707 N N . ALA A 1 90 ? 0.666 20.270 21.217 1.00 58.00 90 ALA A N 1
ATOM 708 C CA . ALA A 1 90 ? 0.023 21.560 21.471 1.00 58.00 90 ALA A CA 1
ATOM 709 C C . ALA A 1 90 ? 1.008 22.555 22.100 1.00 58.00 90 ALA A C 1
ATOM 711 O O . ALA A 1 90 ? 1.097 23.694 21.655 1.00 58.00 90 ALA A O 1
ATOM 712 N N . ASN A 1 91 ? 1.840 22.104 23.043 1.00 58.09 91 ASN A N 1
ATOM 713 C CA . ASN A 1 91 ? 2.864 22.950 23.662 1.00 58.09 91 ASN A CA 1
ATOM 714 C C . ASN A 1 91 ? 3.994 23.376 22.702 1.00 58.09 91 ASN A C 1
ATOM 716 O O . ASN A 1 91 ? 4.684 24.352 22.984 1.00 58.09 91 ASN A O 1
ATOM 720 N N . GLN A 1 92 ? 4.208 22.662 21.591 1.00 59.69 92 GLN A N 1
ATOM 721 C CA . GLN A 1 92 ? 5.247 22.989 20.601 1.00 59.69 92 GLN A CA 1
ATOM 722 C C . GLN A 1 92 ? 4.708 23.685 19.342 1.00 59.69 92 GLN A C 1
ATOM 724 O O . GLN A 1 92 ? 5.465 24.402 18.690 1.00 59.69 92 GLN A O 1
ATOM 729 N N . PHE A 1 93 ? 3.431 23.489 18.994 1.00 56.94 93 PHE A N 1
ATOM 730 C CA . PHE A 1 93 ? 2.865 23.911 17.706 1.00 56.94 93 PHE A CA 1
ATOM 731 C C . PHE A 1 93 ? 1.546 24.701 17.795 1.00 56.94 93 PHE A C 1
ATOM 733 O O . PHE A 1 93 ? 1.116 25.228 16.769 1.00 56.94 93 PHE A O 1
ATOM 740 N N . ALA A 1 94 ? 0.885 24.814 18.955 1.00 55.66 94 ALA A N 1
ATOM 741 C CA . ALA A 1 94 ? -0.377 25.555 19.058 1.00 55.66 94 ALA A CA 1
ATOM 742 C C . ALA A 1 94 ? -0.158 27.041 19.397 1.00 55.66 94 ALA A C 1
ATOM 744 O O . ALA A 1 94 ? 0.545 27.396 20.339 1.00 55.66 94 ALA A O 1
ATOM 745 N N . THR A 1 95 ? -0.826 27.919 18.645 1.00 52.53 95 THR A N 1
ATOM 746 C CA . THR A 1 95 ? -0.936 29.369 18.896 1.00 52.53 95 THR A CA 1
ATOM 747 C C . THR A 1 95 ? -2.060 29.731 19.877 1.00 52.53 95 THR A C 1
ATOM 749 O O . THR A 1 95 ? -2.256 30.908 20.173 1.00 52.53 95 THR A O 1
ATOM 752 N N . ALA A 1 96 ? -2.785 28.739 20.402 1.00 49.22 96 ALA A N 1
ATOM 753 C CA . ALA A 1 96 ? -3.820 28.907 21.416 1.00 49.22 96 ALA A CA 1
ATOM 754 C C . ALA A 1 96 ? -3.604 27.900 22.563 1.00 49.22 96 ALA A C 1
ATOM 756 O O . ALA A 1 96 ? -3.290 26.738 22.289 1.00 49.22 96 ALA A O 1
ATOM 757 N N . PRO A 1 97 ? -3.763 28.317 23.832 1.00 48.28 97 PRO A N 1
ATOM 758 C CA . PRO A 1 97 ? -3.596 27.431 24.975 1.00 48.28 97 PRO A CA 1
ATOM 759 C C . PRO A 1 97 ? -4.745 26.420 25.013 1.00 48.28 97 PRO A C 1
ATOM 761 O O . PRO A 1 97 ? -5.897 26.776 25.248 1.00 48.28 97 PRO A O 1
ATOM 764 N N . VAL A 1 98 ? -4.427 25.149 24.773 1.00 54.31 98 VAL A N 1
ATOM 765 C CA . VAL A 1 98 ? -5.355 24.045 25.021 1.00 54.31 98 VAL A CA 1
ATOM 766 C C . VAL A 1 98 ? -5.252 23.704 26.506 1.00 54.31 98 VAL A C 1
ATOM 768 O O . VAL A 1 98 ? -4.236 23.183 26.968 1.00 54.31 98 VAL A O 1
ATOM 771 N N . GLU A 1 99 ? -6.280 24.052 27.279 1.00 50.56 99 GLU A N 1
ATOM 772 C CA . GLU A 1 99 ? -6.355 23.722 28.703 1.00 50.56 99 GLU A CA 1
ATOM 773 C C . GLU A 1 99 ? -6.542 22.211 28.874 1.00 50.56 99 GLU A C 1
ATOM 775 O O . GLU A 1 99 ? -7.653 21.684 28.819 1.00 50.56 99 GLU A O 1
ATOM 780 N N . HIS A 1 100 ? -5.442 21.488 29.077 1.00 55.88 100 HIS A N 1
ATOM 781 C CA . HIS A 1 100 ? -5.500 20.080 29.448 1.00 55.88 100 HIS A CA 1
ATOM 782 C C . HIS A 1 100 ? -5.633 19.943 30.972 1.00 55.88 100 HIS A C 1
ATOM 784 O O . HIS A 1 100 ? -4.751 20.389 31.720 1.00 55.88 100 HIS A O 1
ATOM 790 N N . PRO A 1 101 ? -6.697 19.299 31.478 1.00 50.81 101 PRO A N 1
ATOM 791 C CA . PRO A 1 101 ? -6.847 19.099 32.907 1.00 50.81 101 PRO A CA 1
ATOM 792 C C . PRO A 1 101 ? -5.780 18.130 33.428 1.00 50.81 101 PRO A C 1
ATOM 794 O O . PRO A 1 101 ? -5.464 17.105 32.820 1.00 50.81 101 PRO A O 1
ATOM 797 N N . HIS A 1 102 ? -5.198 18.481 34.571 1.00 50.09 102 HIS A N 1
ATOM 798 C CA . HIS A 1 102 ? -4.106 17.734 35.181 1.00 50.09 102 HIS A CA 1
ATOM 799 C C . HIS A 1 102 ? -4.674 16.543 35.967 1.00 50.09 102 HIS A C 1
ATOM 801 O O . HIS A 1 102 ? -5.351 16.719 36.978 1.00 50.09 102 HIS A O 1
ATOM 807 N N . GLY A 1 103 ? -4.409 15.323 35.489 1.00 59.03 103 GLY A N 1
ATOM 808 C CA . GLY A 1 103 ? -4.782 14.068 36.150 1.00 59.03 103 GLY A CA 1
ATOM 809 C C . GLY A 1 103 ? -5.342 13.019 35.185 1.00 59.03 103 GLY A C 1
ATOM 810 O O . GLY A 1 103 ? -6.169 13.334 34.333 1.00 59.03 103 GLY A O 1
ATOM 811 N N . LEU A 1 104 ? -4.935 11.752 35.355 1.00 55.47 104 LEU A N 1
ATOM 812 C CA . LEU A 1 104 ? -5.351 10.623 34.501 1.00 55.47 104 LEU A CA 1
ATOM 813 C C . LEU A 1 104 ? -6.872 10.523 34.337 1.00 55.47 104 LEU A C 1
ATOM 815 O O . LEU A 1 104 ? -7.368 10.278 33.241 1.00 55.47 104 LEU A O 1
ATOM 819 N N . MET A 1 105 ? -7.617 10.744 35.422 1.00 54.34 105 MET A N 1
ATOM 820 C CA . MET A 1 105 ? -9.073 10.637 35.391 1.00 54.34 105 MET A CA 1
ATOM 821 C C . MET A 1 105 ? -9.731 11.815 34.668 1.00 54.34 105 MET A C 1
ATOM 823 O O . MET A 1 105 ? -10.731 11.637 33.981 1.00 54.34 105 MET A O 1
ATOM 827 N N . ALA A 1 106 ? -9.138 13.006 34.754 1.00 60.00 106 ALA A N 1
ATOM 828 C CA . ALA A 1 106 ? -9.645 14.181 34.060 1.00 60.00 106 ALA A CA 1
ATOM 829 C C . ALA A 1 106 ? -9.363 14.114 32.549 1.00 60.00 106 ALA A C 1
ATOM 831 O O . ALA A 1 106 ? -10.224 14.478 31.754 1.00 60.00 106 ALA A O 1
ATOM 832 N N . GLN A 1 107 ? -8.220 13.557 32.137 1.00 61.69 107 GLN A N 1
ATOM 833 C CA . GLN A 1 107 ? -7.886 13.347 30.721 1.00 61.69 107 GLN A CA 1
ATOM 834 C C . GLN A 1 107 ? -8.781 12.305 30.038 1.00 61.69 107 GLN A C 1
ATOM 836 O O . GLN A 1 107 ? -9.121 12.462 28.869 1.00 61.69 107 GLN A O 1
ATOM 841 N N . MET A 1 108 ? -9.214 11.265 30.759 1.00 60.53 108 MET A N 1
ATOM 842 C CA . MET A 1 108 ? -10.171 10.291 30.219 1.00 60.53 108 MET A CA 1
ATOM 843 C C . MET A 1 108 ? -11.568 10.887 30.010 1.00 60.53 108 MET A C 1
ATOM 845 O O . MET A 1 108 ? -12.291 10.441 29.123 1.00 60.53 108 MET A O 1
ATOM 849 N N . ILE A 1 109 ? -11.947 11.883 30.816 1.00 61.16 109 ILE A N 1
ATOM 850 C CA . ILE A 1 109 ? -13.277 12.507 30.795 1.00 61.16 109 ILE A CA 1
ATOM 851 C C . ILE A 1 109 ? -13.306 13.752 29.885 1.00 61.16 109 ILE A C 1
ATOM 853 O O . ILE A 1 109 ? -14.360 14.094 29.351 1.00 61.16 109 ILE A O 1
ATOM 857 N N . TYR A 1 110 ? -12.160 14.391 29.634 1.00 64.00 110 TYR A N 1
ATOM 858 C CA . TYR A 1 110 ? -12.049 15.627 28.851 1.00 64.00 110 TYR A CA 1
ATOM 859 C C . TYR A 1 110 ? -12.685 15.555 27.446 1.00 64.00 110 TYR A C 1
ATOM 861 O O . TYR A 1 110 ? -13.484 16.446 27.135 1.00 64.00 110 TYR A O 1
ATOM 869 N N . PRO A 1 111 ? -12.461 14.500 26.626 1.00 60.94 111 PRO A N 1
ATOM 870 C CA . PRO A 1 111 ? -13.118 14.372 25.321 1.00 60.94 111 PRO A CA 1
ATOM 871 C C . PRO A 1 111 ? -14.645 14.256 25.423 1.00 60.94 111 PRO A C 1
ATOM 873 O O . PRO A 1 111 ? -15.364 14.761 24.566 1.00 60.94 111 PRO A O 1
ATOM 876 N N . PHE A 1 112 ? -15.154 13.642 26.496 1.00 60.00 112 PHE A N 1
ATOM 877 C CA . PHE A 1 112 ? -16.593 13.513 26.740 1.00 60.00 112 PHE A CA 1
ATOM 878 C C . PHE A 1 112 ? -17.240 14.824 27.198 1.00 60.00 112 PHE A C 1
ATOM 880 O O . PHE A 1 112 ? -18.444 14.987 27.028 1.00 60.00 112 PHE A O 1
ATOM 887 N N . GLN A 1 113 ? -16.468 15.750 27.770 1.00 59.53 113 GLN A N 1
ATOM 888 C CA . GLN A 1 113 ? -16.962 17.063 28.194 1.00 59.53 113 GLN A CA 1
ATOM 889 C C . GLN A 1 113 ? -16.923 18.100 27.065 1.00 59.53 113 GLN A C 1
ATOM 891 O O . GLN A 1 113 ? -17.853 18.893 26.956 1.00 59.53 113 GLN A O 1
ATOM 896 N N . HIS A 1 114 ? -15.889 18.077 26.218 1.00 62.12 114 HIS A N 1
ATOM 897 C CA . HIS A 1 114 ? -15.69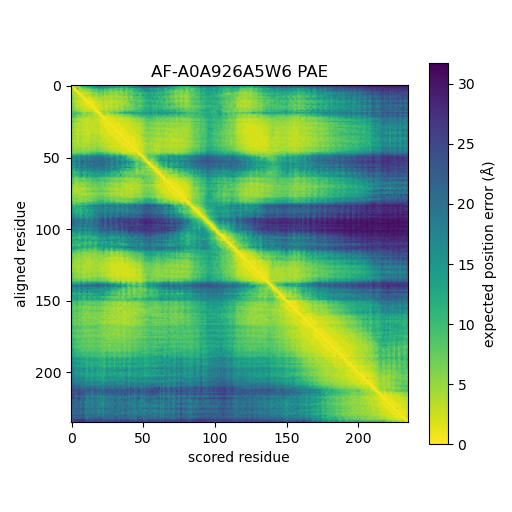5 19.086 25.168 1.00 62.12 114 HIS A CA 1
ATOM 898 C C . HIS A 1 114 ? -16.368 18.699 23.846 1.00 62.12 114 HIS A C 1
ATOM 900 O O . HIS A 1 114 ? -16.984 19.541 23.201 1.00 62.12 114 HIS A O 1
ATOM 906 N N . ALA A 1 115 ? -16.328 17.417 23.474 1.00 66.19 115 ALA A N 1
ATOM 907 C CA . ALA A 1 115 ? -16.933 16.912 22.244 1.00 66.19 115 ALA A CA 1
ATOM 908 C C . ALA A 1 115 ? -17.710 15.605 22.507 1.00 66.19 115 ALA A C 1
ATOM 910 O O . ALA A 1 115 ? -17.354 14.544 21.978 1.00 66.19 115 ALA A O 1
ATOM 911 N N . PRO A 1 116 ? -18.801 15.656 23.305 1.00 73.31 116 PRO A N 1
ATOM 912 C CA . PRO A 1 116 ? -19.539 14.466 23.738 1.00 73.31 116 PRO A CA 1
ATOM 913 C C . PRO A 1 116 ? -20.021 13.617 22.562 1.00 73.31 116 PRO A C 1
ATOM 915 O O . PRO A 1 116 ? -19.962 12.392 22.617 1.00 73.31 116 PRO A O 1
ATOM 918 N N . VAL A 1 117 ? -20.461 14.261 21.477 1.00 74.50 117 VAL A N 1
ATOM 919 C CA . VAL A 1 117 ? -20.973 13.579 20.283 1.00 74.50 117 VAL A CA 1
ATOM 920 C C . VAL A 1 117 ? -19.873 12.765 19.599 1.00 74.50 117 VAL A C 1
ATOM 922 O O . VAL A 1 117 ? -20.101 11.605 19.261 1.00 74.50 117 VAL A O 1
ATOM 925 N N . ALA A 1 118 ? -18.672 13.329 19.446 1.00 74.69 118 ALA A N 1
ATOM 926 C CA . ALA A 1 118 ? -17.550 12.650 18.807 1.00 74.69 118 ALA A CA 1
ATOM 927 C C . ALA A 1 118 ? -17.058 11.469 19.656 1.00 74.69 118 ALA A C 1
ATOM 929 O O . ALA A 1 118 ? -17.033 10.343 19.157 1.00 74.69 118 ALA A O 1
ATOM 930 N N . ALA A 1 119 ? -16.793 11.688 20.947 1.00 76.94 119 ALA A N 1
ATOM 931 C CA . ALA A 1 119 ? -16.302 10.647 21.853 1.00 76.94 119 ALA A CA 1
ATOM 932 C C . ALA A 1 119 ? -17.309 9.492 22.037 1.00 76.94 119 ALA A C 1
ATOM 934 O O . ALA A 1 119 ? -16.941 8.312 21.997 1.00 76.94 119 ALA A O 1
ATOM 935 N N . LEU A 1 120 ? -18.604 9.808 22.186 1.00 81.69 120 LEU A N 1
ATOM 936 C CA . LEU A 1 120 ? -19.654 8.787 22.252 1.00 81.69 120 LEU A CA 1
ATOM 937 C C . LEU A 1 120 ? -19.787 8.045 20.925 1.00 81.69 120 LEU A C 1
ATOM 939 O O . LEU A 1 120 ? -19.894 6.820 20.937 1.00 81.69 120 LEU A O 1
ATOM 943 N N . SER A 1 121 ? -19.750 8.750 19.790 1.00 81.06 121 SER A N 1
ATOM 944 C CA . SER A 1 121 ? -19.832 8.107 18.477 1.00 81.06 121 SER A CA 1
ATOM 945 C C . SER A 1 121 ? -18.660 7.153 18.240 1.00 81.06 121 SER A C 1
ATOM 947 O O . SER A 1 121 ? -18.897 6.007 17.866 1.00 81.06 121 SER A O 1
ATOM 949 N N . GLY A 1 122 ? -17.422 7.555 18.551 1.00 82.50 122 GLY A N 1
ATOM 950 C CA . GLY A 1 122 ? -16.233 6.713 18.422 1.00 82.50 122 GLY A CA 1
ATOM 951 C C . GLY A 1 122 ? -16.313 5.465 19.302 1.00 82.50 122 GLY A C 1
ATOM 952 O O . GLY A 1 122 ? -16.086 4.345 18.830 1.00 82.50 122 GLY A O 1
ATOM 953 N N . PHE A 1 123 ? -16.721 5.625 20.565 1.00 83.25 123 PHE A N 1
ATOM 954 C CA . PHE A 1 123 ? -16.905 4.499 21.481 1.00 83.25 123 PHE A CA 1
ATOM 955 C C . PHE A 1 123 ? -18.029 3.549 21.042 1.00 83.25 123 PHE A C 1
ATOM 957 O O . PHE A 1 123 ? -17.830 2.332 21.008 1.00 83.25 123 PHE A O 1
ATOM 964 N N . LEU A 1 124 ? -19.193 4.082 20.661 1.00 86.88 124 LEU A N 1
ATOM 965 C CA . LEU A 1 124 ? -20.324 3.284 20.181 1.00 86.88 124 LEU A CA 1
ATOM 966 C C . LEU A 1 124 ? -19.961 2.516 18.913 1.00 86.88 124 LEU A C 1
ATOM 968 O O . LEU A 1 124 ? -20.221 1.319 18.823 1.00 86.88 124 LEU A O 1
ATOM 972 N N . VAL A 1 125 ? -19.309 3.175 17.960 1.00 88.62 125 VAL A N 1
ATOM 973 C CA . VAL A 1 125 ? -18.835 2.565 16.716 1.00 88.62 125 VAL A CA 1
ATOM 974 C C . VAL A 1 125 ? -17.842 1.436 16.984 1.00 88.62 125 VAL A C 1
ATOM 976 O O . VAL A 1 125 ? -17.927 0.375 16.358 1.00 88.62 125 VAL A O 1
ATOM 979 N N . PHE A 1 126 ? -16.927 1.627 17.934 1.00 87.94 126 PHE A N 1
ATOM 980 C CA . PHE A 1 126 ? -16.004 0.581 18.357 1.00 87.94 126 PHE A CA 1
ATOM 981 C C . PHE A 1 126 ? -16.754 -0.655 18.874 1.00 87.94 126 PHE A C 1
ATOM 983 O O . PHE A 1 126 ? -16.500 -1.760 18.384 1.00 87.94 126 PHE A O 1
ATOM 990 N N . ILE A 1 127 ? -17.706 -0.467 19.797 1.00 89.94 127 ILE A N 1
ATOM 991 C CA . ILE A 1 127 ? -18.517 -1.554 20.368 1.00 89.94 127 ILE A CA 1
ATOM 992 C C . ILE A 1 127 ? -19.369 -2.233 19.293 1.00 89.94 127 ILE A C 1
ATOM 994 O O . ILE A 1 127 ? -19.402 -3.460 19.225 1.00 89.94 127 ILE A O 1
ATOM 998 N N . LEU A 1 128 ? -20.012 -1.463 18.414 1.00 91.69 128 LEU A N 1
ATOM 999 C CA . LEU A 1 128 ? -20.805 -1.999 17.309 1.00 91.69 128 LEU A CA 1
ATOM 1000 C C . LEU A 1 128 ? -19.952 -2.853 16.365 1.00 91.69 128 LEU A C 1
ATOM 1002 O O . LEU A 1 128 ? -20.363 -3.956 16.009 1.00 91.69 128 LEU A O 1
ATOM 1006 N N . GLY A 1 129 ? -18.752 -2.391 16.005 1.00 90.00 129 GLY A N 1
ATOM 1007 C CA . GLY A 1 129 ? -17.817 -3.159 15.1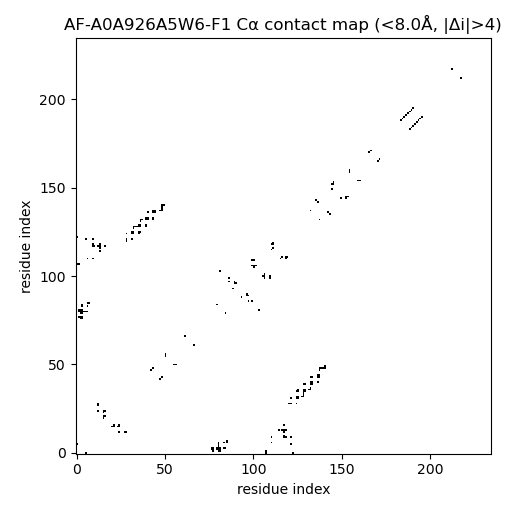81 1.00 90.00 129 GLY A CA 1
ATOM 1008 C C . GLY A 1 129 ? -17.376 -4.467 15.845 1.00 90.00 129 GLY A C 1
ATOM 1009 O O . GLY A 1 129 ? -17.370 -5.510 15.189 1.00 90.00 129 GLY A O 1
ATOM 1010 N N . LEU A 1 130 ? -17.084 -4.436 17.151 1.00 91.00 130 LEU A N 1
ATOM 1011 C CA . LEU A 1 130 ? -16.749 -5.622 17.946 1.00 91.00 130 LEU A CA 1
ATOM 1012 C C . LEU A 1 130 ? -17.906 -6.628 17.984 1.00 91.00 130 LEU A C 1
ATOM 1014 O O . LEU A 1 130 ? -17.703 -7.808 17.698 1.00 91.00 130 LEU A O 1
ATOM 1018 N N . VAL A 1 131 ? -19.115 -6.168 18.316 1.00 92.06 131 VAL A N 1
ATOM 1019 C CA . VAL A 1 131 ? -20.313 -7.016 18.400 1.00 92.06 131 VAL A CA 1
ATOM 1020 C C . VAL A 1 131 ? -20.639 -7.615 17.033 1.00 92.06 131 VAL A C 1
ATOM 1022 O O . VAL A 1 131 ? -20.889 -8.816 16.940 1.00 92.06 131 VAL A O 1
ATOM 1025 N N . ALA A 1 132 ? -20.573 -6.820 15.962 1.00 89.25 132 ALA A N 1
ATOM 1026 C CA . ALA A 1 132 ? -20.802 -7.294 14.600 1.00 89.25 132 ALA A CA 1
ATOM 1027 C C . ALA A 1 132 ? -19.765 -8.349 14.177 1.00 89.25 132 ALA A C 1
ATOM 1029 O O . ALA A 1 132 ? -20.122 -9.378 13.598 1.00 89.25 132 ALA A O 1
ATOM 1030 N N . ALA A 1 133 ? -18.486 -8.127 14.494 1.00 88.50 133 ALA A N 1
ATOM 1031 C CA . ALA A 1 133 ? -17.420 -9.083 14.213 1.00 88.50 133 ALA A CA 1
ATOM 1032 C C . ALA A 1 133 ? -17.603 -10.382 15.011 1.00 88.50 133 ALA A C 1
ATOM 1034 O O . ALA A 1 133 ? -17.523 -11.466 14.434 1.00 88.50 133 ALA A O 1
ATOM 1035 N N . TYR A 1 134 ? -17.914 -10.289 16.305 1.00 87.62 134 TYR A N 1
ATOM 1036 C CA . TYR A 1 134 ? -18.152 -11.450 17.162 1.00 87.62 134 TYR A CA 1
ATOM 1037 C C . TYR A 1 134 ? -19.379 -12.258 16.714 1.00 87.62 134 TYR A C 1
ATOM 1039 O O . TYR A 1 134 ? -19.307 -13.482 16.614 1.00 87.62 134 TYR A O 1
ATOM 1047 N N . ALA A 1 135 ? -20.487 -11.595 16.372 1.00 87.75 135 ALA A N 1
ATOM 1048 C CA . ALA A 1 135 ? -21.707 -12.260 15.918 1.00 87.75 135 ALA A CA 1
ATOM 1049 C C . ALA A 1 135 ? -21.514 -13.029 14.598 1.00 87.75 135 ALA A C 1
ATOM 1051 O O . ALA A 1 135 ? -22.099 -14.094 14.414 1.00 87.75 135 ALA A O 1
ATOM 1052 N N . LEU A 1 136 ? -20.690 -12.508 13.680 1.00 84.81 136 LEU A N 1
ATOM 1053 C CA . LEU A 1 136 ? -20.446 -13.136 12.377 1.00 84.81 136 LEU A CA 1
ATOM 1054 C C . LEU A 1 136 ? -19.315 -14.177 12.404 1.00 84.81 136 LEU A C 1
ATOM 1056 O O . LEU A 1 136 ? -19.431 -15.213 11.745 1.00 84.81 136 LEU A O 1
ATOM 1060 N N . TYR A 1 137 ? -18.239 -13.922 13.156 1.00 84.38 137 TYR A N 1
ATOM 1061 C CA . TYR A 1 137 ? -16.996 -14.707 13.112 1.00 84.38 137 TYR A CA 1
ATOM 1062 C C . TYR A 1 137 ? -16.657 -15.450 14.405 1.00 84.38 137 TYR A C 1
ATOM 1064 O O . TYR A 1 137 ? -15.761 -16.285 14.388 1.00 84.38 137 TYR A O 1
ATOM 1072 N N . GLY A 1 138 ? -17.361 -15.209 15.513 1.00 77.38 138 GLY A N 1
ATOM 1073 C CA . GLY A 1 138 ? -17.012 -15.793 16.813 1.00 77.38 138 GLY A CA 1
ATOM 1074 C C . GLY A 1 138 ? -17.169 -17.316 16.899 1.00 77.38 138 GLY A C 1
ATOM 1075 O O . GLY A 1 138 ? -16.551 -17.935 17.757 1.00 77.38 138 GLY A O 1
ATOM 1076 N N . LYS A 1 139 ? -17.990 -17.935 16.036 1.00 69.75 139 LYS A N 1
ATOM 1077 C CA . LYS A 1 139 ? -18.245 -19.393 16.041 1.00 69.75 139 LYS A CA 1
ATOM 1078 C C . LYS A 1 139 ? -18.219 -20.046 14.655 1.00 69.75 139 LYS A C 1
ATOM 1080 O O . LYS A 1 139 ? -18.490 -21.239 14.536 1.00 69.75 139 LYS A O 1
ATOM 1085 N N . THR A 1 140 ? -17.921 -19.290 13.600 1.00 68.75 140 THR A N 1
ATOM 1086 C CA . THR A 1 140 ? -18.129 -19.749 12.220 1.00 68.75 140 THR A CA 1
ATOM 1087 C C . THR A 1 140 ? -16.802 -20.025 11.525 1.00 68.75 140 THR A C 1
ATOM 1089 O O . THR A 1 140 ? -15.969 -19.140 11.358 1.00 68.75 140 THR A O 1
ATOM 1092 N N . SER A 1 141 ? -16.626 -21.259 11.046 1.00 64.62 141 SER A N 1
ATOM 1093 C CA . SER A 1 141 ? -15.437 -21.658 10.280 1.00 64.62 141 SER A CA 1
ATOM 1094 C C . SER A 1 141 ? -15.506 -21.243 8.799 1.00 64.62 141 SER A C 1
ATOM 1096 O O . SER A 1 141 ? -14.486 -21.172 8.125 1.00 64.62 141 SER A O 1
ATOM 1098 N N . LYS A 1 142 ? -16.670 -20.896 8.248 1.00 73.62 142 LYS A N 1
ATOM 1099 C CA . LYS A 1 142 ? -16.799 -20.389 6.868 1.00 73.62 142 LYS A CA 1
ATOM 1100 C C . LYS A 1 142 ? -17.098 -18.893 6.863 1.00 73.62 142 LYS A C 1
ATOM 1102 O O . LYS A 1 142 ? -17.817 -18.421 7.730 1.00 73.62 142 LYS A O 1
ATOM 1107 N N . ASP A 1 143 ? -16.534 -18.157 5.906 1.00 76.50 143 ASP A N 1
ATOM 1108 C CA . ASP A 1 143 ? -16.828 -16.730 5.743 1.00 76.50 143 ASP A CA 1
ATOM 1109 C C . ASP A 1 143 ? -18.287 -16.562 5.271 1.00 76.50 143 ASP A C 1
ATOM 1111 O O . ASP A 1 143 ? -18.603 -17.023 4.173 1.00 76.50 143 ASP A O 1
ATOM 1115 N N . PRO A 1 144 ? -19.178 -15.941 6.069 1.00 76.56 144 PRO A N 1
ATOM 1116 C CA . PRO A 1 144 ? -20.588 -15.788 5.714 1.00 76.56 144 PRO A CA 1
ATOM 1117 C C . PRO A 1 144 ? -20.853 -14.576 4.803 1.00 76.56 144 PRO A C 1
ATOM 1119 O O . PRO A 1 144 ? -21.953 -14.434 4.268 1.00 76.56 144 PRO A O 1
ATOM 1122 N N . LEU A 1 145 ? -19.888 -13.662 4.644 1.00 78.75 145 LEU A N 1
ATOM 1123 C CA . LEU A 1 145 ? -20.083 -12.419 3.890 1.00 78.75 145 LEU A CA 1
ATOM 1124 C C . LEU A 1 145 ? -20.230 -12.623 2.369 1.00 78.75 145 LEU A C 1
ATOM 1126 O O . LEU A 1 145 ? -21.061 -11.929 1.783 1.00 78.75 145 LEU A O 1
ATOM 1130 N N . PRO A 1 146 ? -19.499 -13.544 1.706 1.00 79.38 146 PRO A N 1
ATOM 1131 C CA . PRO A 1 146 ? -19.645 -13.785 0.273 1.00 79.38 146 PRO A CA 1
ATOM 1132 C C . PRO A 1 146 ? -21.054 -14.195 -0.152 1.00 79.38 146 PRO A C 1
ATOM 1134 O O . PRO A 1 146 ? -21.536 -13.712 -1.173 1.00 79.38 146 PRO A O 1
ATOM 1137 N N . GLU A 1 147 ? -21.728 -15.029 0.640 1.00 79.50 147 GLU A N 1
ATOM 1138 C CA . GLU A 1 147 ? -23.099 -15.468 0.354 1.00 79.50 147 GLU A CA 1
ATOM 1139 C C . GLU A 1 147 ? -24.113 -14.333 0.552 1.00 79.50 147 GLU A C 1
ATOM 1141 O O . GLU A 1 147 ? -25.058 -14.210 -0.221 1.00 79.50 147 GLU A O 1
ATOM 1146 N N . LYS A 1 148 ? -23.894 -13.458 1.544 1.00 81.56 148 LYS A N 1
ATOM 1147 C CA . LYS A 1 148 ? -24.811 -12.349 1.858 1.00 81.56 148 LYS A CA 1
ATOM 1148 C C . LYS A 1 148 ? -24.648 -11.126 0.952 1.00 81.56 148 LYS A C 1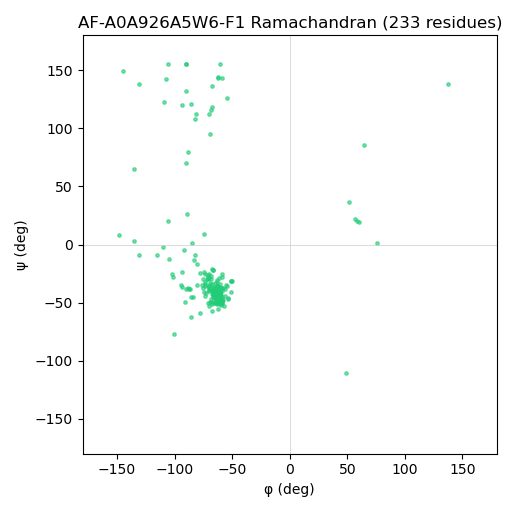
ATOM 1150 O O . LYS A 1 148 ? -25.627 -10.442 0.679 1.00 81.56 148 LYS A O 1
ATOM 1155 N N . LEU A 1 149 ? -23.422 -10.820 0.522 1.00 83.31 149 LEU A N 1
ATOM 1156 C CA . LEU A 1 149 ? -23.090 -9.598 -0.231 1.00 83.31 149 LEU A CA 1
ATOM 1157 C C . LEU A 1 149 ? -22.858 -9.845 -1.728 1.00 83.31 149 LEU A C 1
ATOM 1159 O O . LEU A 1 149 ? -22.776 -8.884 -2.494 1.00 83.31 149 LEU A O 1
ATOM 1163 N N . GLY A 1 150 ? -22.721 -11.105 -2.154 1.00 86.50 150 GLY A N 1
ATOM 1164 C CA . GLY A 1 150 ? -22.655 -11.509 -3.560 1.00 86.50 150 GLY A CA 1
ATOM 1165 C C . GLY A 1 150 ? -21.668 -10.686 -4.396 1.00 86.50 150 GLY A C 1
ATOM 1166 O O . GLY A 1 150 ? -20.448 -10.778 -4.225 1.00 86.50 150 GLY A O 1
ATOM 1167 N N . ALA A 1 151 ? -22.204 -9.870 -5.310 1.00 85.44 151 ALA A N 1
ATOM 1168 C CA . ALA A 1 151 ? -21.431 -9.032 -6.229 1.00 85.44 151 ALA A CA 1
ATOM 1169 C C . ALA A 1 151 ? -20.506 -8.033 -5.512 1.00 85.44 151 ALA A C 1
ATOM 1171 O O . ALA A 1 151 ? -19.367 -7.849 -5.942 1.00 85.44 151 ALA A O 1
ATOM 1172 N N . LEU A 1 152 ? -20.943 -7.451 -4.390 1.00 85.69 152 LEU A N 1
ATOM 1173 C CA . LEU A 1 152 ? -20.125 -6.512 -3.621 1.00 85.69 152 LEU A CA 1
ATOM 1174 C C . LEU A 1 152 ? -18.958 -7.230 -2.935 1.00 85.69 152 LEU A C 1
ATOM 1176 O O . LEU A 1 152 ? -17.835 -6.735 -2.955 1.00 85.69 152 LEU A O 1
ATOM 1180 N N . SER A 1 153 ? -19.180 -8.443 -2.412 1.00 85.81 153 SER A N 1
ATOM 1181 C CA . SER A 1 153 ? -18.086 -9.261 -1.868 1.00 85.81 153 SER A CA 1
ATOM 1182 C C . SER A 1 153 ? -17.066 -9.627 -2.945 1.00 85.81 153 SER A C 1
ATOM 1184 O O . SER A 1 153 ? -15.862 -9.589 -2.687 1.00 85.81 153 SER A O 1
ATOM 1186 N N . ARG A 1 154 ? -17.526 -9.937 -4.164 1.00 86.19 154 ARG A N 1
ATOM 1187 C CA . ARG A 1 154 ? -16.639 -10.210 -5.301 1.00 86.19 154 ARG A CA 1
ATOM 1188 C C . ARG A 1 154 ? -15.827 -8.975 -5.693 1.00 86.19 154 ARG A C 1
ATOM 1190 O O . ARG A 1 154 ? -14.621 -9.096 -5.872 1.00 86.19 154 ARG A O 1
ATOM 1197 N N . ALA A 1 155 ? -16.460 -7.806 -5.769 1.00 88.94 155 ALA A N 1
ATOM 1198 C CA . ALA A 1 155 ? -15.773 -6.550 -6.060 1.00 88.94 155 ALA A CA 1
ATOM 1199 C C . ALA A 1 155 ? -14.711 -6.225 -4.997 1.00 88.94 155 ALA A C 1
ATOM 1201 O O . ALA A 1 155 ? -13.559 -5.995 -5.345 1.00 88.94 155 ALA A O 1
ATOM 1202 N N . MET A 1 156 ? -15.054 -6.296 -3.705 1.00 88.31 156 MET A N 1
ATOM 1203 C CA . MET A 1 156 ? -14.091 -6.055 -2.620 1.00 88.31 156 MET A CA 1
ATOM 1204 C C . MET A 1 156 ? -12.951 -7.083 -2.607 1.00 88.31 156 MET A C 1
ATOM 1206 O O . MET A 1 156 ? -11.806 -6.723 -2.342 1.00 88.31 156 MET A O 1
ATOM 1210 N N . ARG A 1 157 ? -13.241 -8.356 -2.917 1.00 87.69 157 ARG A N 1
ATOM 1211 C CA . ARG A 1 157 ? -12.227 -9.419 -3.029 1.00 87.69 157 ARG A CA 1
ATOM 1212 C C . ARG A 1 157 ? -11.222 -9.127 -4.140 1.00 87.69 157 ARG A C 1
ATOM 1214 O O . ARG A 1 157 ? -10.033 -9.339 -3.936 1.00 87.69 157 ARG A O 1
ATOM 1221 N N . ASN A 1 158 ? -11.698 -8.602 -5.263 1.00 90.00 158 ASN A N 1
ATOM 1222 C CA . ASN A 1 158 ? -10.869 -8.213 -6.400 1.00 90.00 158 ASN A CA 1
ATOM 1223 C C . ASN A 1 158 ? -10.382 -6.758 -6.285 1.00 90.00 158 ASN A C 1
ATOM 1225 O O . ASN A 1 158 ? -10.154 -6.114 -7.298 1.00 90.00 158 ASN A O 1
ATOM 1229 N N . ARG A 1 159 ? -10.270 -6.202 -5.064 1.00 90.38 159 ARG A N 1
ATOM 1230 C CA . ARG A 1 159 ? -9.752 -4.839 -4.810 1.00 90.38 159 ARG A CA 1
ATOM 1231 C C . ARG A 1 159 ? -10.439 -3.758 -5.661 1.00 90.38 159 ARG A C 1
ATOM 1233 O O . ARG A 1 159 ? -9.804 -2.816 -6.119 1.00 90.38 159 ARG A O 1
ATOM 1240 N N . PHE A 1 160 ? -11.744 -3.914 -5.888 1.00 91.31 160 PHE A N 1
ATOM 1241 C CA . PHE A 1 160 ? -12.566 -3.067 -6.762 1.00 91.31 160 PHE A CA 1
ATOM 1242 C C . PHE A 1 160 ? -12.082 -2.969 -8.218 1.00 91.31 160 PHE A C 1
ATOM 1244 O O . PHE A 1 160 ? -12.466 -2.048 -8.931 1.00 91.31 160 PHE A O 1
ATOM 1251 N N . TYR A 1 161 ? -11.293 -3.940 -8.674 1.00 91.19 161 TYR A N 1
ATOM 1252 C CA . TYR A 1 161 ? -10.694 -3.999 -10.004 1.00 91.19 161 TYR A CA 1
ATOM 1253 C C . TYR A 1 161 ? -9.757 -2.826 -10.340 1.00 91.19 161 TYR A C 1
ATOM 1255 O O . TYR A 1 161 ? -9.496 -2.551 -11.512 1.00 91.19 161 TYR A O 1
ATOM 1263 N N . PHE A 1 162 ? -9.259 -2.105 -9.325 1.00 92.69 162 PHE A N 1
ATOM 1264 C CA . PHE A 1 162 ? -8.324 -0.997 -9.540 1.00 92.69 162 PHE A CA 1
ATOM 1265 C C . PHE A 1 162 ? -6.989 -1.481 -10.109 1.00 92.69 162 PHE A C 1
ATOM 1267 O O . PHE A 1 162 ? -6.432 -0.815 -10.978 1.00 92.69 162 PHE A O 1
ATOM 1274 N N . ASP A 1 163 ? -6.511 -2.646 -9.667 1.00 92.50 163 ASP A N 1
ATOM 1275 C CA . ASP A 1 163 ? -5.259 -3.239 -10.145 1.00 92.50 163 ASP A CA 1
ATOM 1276 C C . ASP A 1 163 ? -5.380 -3.618 -11.633 1.00 92.50 163 ASP A C 1
ATOM 1278 O O . ASP A 1 163 ? -4.502 -3.303 -12.437 1.00 92.50 163 ASP A O 1
ATOM 1282 N N . GLU A 1 164 ? -6.500 -4.226 -12.031 1.00 92.44 164 GLU A N 1
ATOM 1283 C CA . GLU A 1 164 ? -6.799 -4.598 -13.415 1.00 92.44 164 GLU A CA 1
ATOM 1284 C C . GLU A 1 164 ? -6.993 -3.372 -14.305 1.00 92.44 164 GLU A C 1
ATOM 1286 O O . GLU A 1 164 ? -6.507 -3.352 -15.438 1.00 92.44 164 GLU A O 1
ATOM 1291 N N . LEU A 1 165 ? -7.667 -2.335 -13.800 1.00 94.50 165 LEU A N 1
ATOM 1292 C CA . LEU A 1 165 ? -7.818 -1.070 -14.511 1.00 94.50 165 LEU A CA 1
ATOM 1293 C C . LEU A 1 165 ? -6.456 -0.406 -14.725 1.00 94.50 165 LEU A C 1
ATOM 1295 O O . LEU A 1 165 ? -6.162 0.012 -15.845 1.00 94.50 165 LEU A O 1
ATOM 1299 N N . TYR A 1 166 ? -5.605 -0.350 -13.698 1.00 93.62 166 TYR A N 1
ATOM 1300 C CA . TYR A 1 166 ? -4.252 0.201 -13.795 1.00 93.62 166 TYR A CA 1
ATOM 1301 C C . TYR A 1 166 ? -3.372 -0.599 -14.765 1.00 93.62 166 TYR A C 1
ATOM 1303 O O . TYR A 1 166 ? -2.668 -0.015 -15.592 1.00 93.62 166 TYR A O 1
ATOM 1311 N N . ALA A 1 167 ? -3.459 -1.931 -14.734 1.00 95.31 167 ALA A N 1
ATOM 1312 C CA . ALA A 1 167 ? -2.753 -2.800 -15.669 1.00 95.31 167 ALA A CA 1
ATOM 1313 C C . ALA A 1 167 ? -3.227 -2.614 -17.120 1.00 95.31 167 ALA A C 1
ATOM 1315 O O . ALA A 1 167 ? -2.414 -2.526 -18.042 1.00 95.31 167 ALA A O 1
ATOM 1316 N N . ALA A 1 168 ? -4.539 -2.512 -17.334 1.00 95.00 168 ALA A N 1
ATOM 1317 C CA . ALA A 1 168 ? -5.119 -2.343 -18.662 1.00 95.00 168 ALA A CA 1
ATOM 1318 C C . ALA A 1 168 ? -4.856 -0.955 -19.262 1.00 95.00 168 ALA A C 1
ATOM 1320 O O . ALA A 1 168 ? -4.788 -0.830 -20.485 1.00 95.00 168 ALA A O 1
ATOM 1321 N N . THR A 1 169 ? -4.729 0.071 -18.416 1.00 95.25 169 THR A N 1
ATOM 1322 C CA . THR A 1 169 ? -4.559 1.465 -18.840 1.00 95.25 169 THR A CA 1
ATOM 1323 C C . THR A 1 169 ? -3.102 1.895 -18.749 1.00 95.25 169 THR A C 1
ATOM 1325 O O . THR A 1 169 ? -2.417 1.950 -19.764 1.00 95.25 169 THR A O 1
ATOM 1328 N N . VAL A 1 170 ? -2.610 2.171 -17.544 1.00 96.12 170 VAL A N 1
ATOM 1329 C CA . VAL A 1 170 ? -1.305 2.796 -17.315 1.00 96.12 170 VAL A CA 1
ATOM 1330 C C . VAL A 1 170 ? -0.165 1.886 -17.749 1.00 96.12 170 VAL A C 1
ATOM 1332 O O . VAL A 1 170 ? 0.692 2.325 -18.513 1.00 96.12 170 VAL A O 1
ATOM 1335 N N . ILE A 1 171 ? -0.170 0.623 -17.309 1.00 95.75 171 ILE A N 1
ATOM 1336 C CA . ILE A 1 171 ? 0.919 -0.311 -17.638 1.00 95.75 171 ILE A CA 1
ATOM 1337 C C . ILE A 1 171 ? 0.947 -0.563 -19.144 1.00 95.75 171 ILE A C 1
ATOM 1339 O O . ILE A 1 171 ? 1.979 -0.389 -19.781 1.00 95.75 171 ILE A O 1
ATOM 1343 N N . ARG A 1 172 ? -0.206 -0.877 -19.742 1.00 96.00 172 ARG A N 1
ATOM 1344 C CA . ARG A 1 172 ? -0.286 -1.144 -21.180 1.00 96.00 172 ARG A CA 1
ATOM 1345 C C . ARG A 1 172 ? 0.144 0.053 -22.031 1.00 96.00 172 ARG A C 1
ATOM 1347 O O . ARG A 1 172 ? 0.844 -0.138 -23.020 1.00 96.00 172 ARG A O 1
ATOM 1354 N N . LEU A 1 173 ? -0.245 1.273 -21.655 1.00 95.75 173 LEU A N 1
ATOM 1355 C CA . LEU A 1 173 ? 0.214 2.487 -22.336 1.00 95.75 173 LEU A CA 1
ATOM 1356 C C . LEU A 1 173 ? 1.730 2.656 -22.202 1.00 95.75 173 LEU A C 1
ATOM 1358 O O . LEU A 1 173 ? 2.407 2.888 -23.204 1.00 95.75 173 LEU A O 1
ATOM 1362 N N . HIS A 1 174 ? 2.269 2.488 -20.995 1.00 97.19 174 HIS A N 1
ATOM 1363 C CA . HIS A 1 174 ? 3.706 2.572 -20.757 1.00 97.19 174 HIS A CA 1
ATOM 1364 C C . HIS A 1 174 ? 4.486 1.550 -21.597 1.00 97.19 174 HIS A C 1
ATOM 1366 O O . HIS A 1 174 ? 5.420 1.929 -22.300 1.00 97.19 174 HIS A O 1
ATOM 1372 N N . ASP A 1 175 ? 4.051 0.290 -21.615 1.00 97.31 175 ASP A N 1
ATOM 1373 C CA . ASP A 1 175 ? 4.690 -0.775 -22.393 1.00 97.31 175 ASP A CA 1
ATOM 1374 C C . ASP A 1 175 ? 4.645 -0.493 -23.900 1.00 97.31 175 ASP A C 1
ATOM 1376 O O . ASP A 1 175 ? 5.632 -0.719 -24.600 1.00 97.31 175 ASP A O 1
ATOM 1380 N N . THR A 1 176 ? 3.536 0.057 -24.415 1.00 96.31 176 THR A N 1
ATOM 1381 C CA . THR A 1 176 ? 3.455 0.440 -25.836 1.00 96.31 176 THR A CA 1
ATOM 1382 C C . THR A 1 176 ? 4.418 1.567 -26.196 1.00 96.31 176 THR A C 1
ATOM 1384 O O . THR A 1 176 ? 5.053 1.507 -27.246 1.00 96.31 176 THR A O 1
ATOM 1387 N N . ILE A 1 177 ? 4.577 2.567 -25.325 1.00 97.31 177 ILE A N 1
ATOM 1388 C CA . ILE A 1 177 ? 5.520 3.672 -25.544 1.00 97.31 177 ILE A CA 1
ATOM 1389 C C . ILE A 1 177 ? 6.957 3.148 -25.496 1.00 97.31 177 ILE A C 1
ATOM 1391 O O . ILE A 1 177 ? 7.754 3.463 -26.379 1.00 97.31 177 ILE A O 1
ATOM 1395 N N . SER A 1 178 ? 7.270 2.303 -24.514 1.00 97.44 178 SER A N 1
ATOM 1396 C CA . SER A 1 178 ? 8.582 1.669 -24.382 1.00 97.44 178 SER A CA 1
ATOM 1397 C C . SER A 1 178 ? 8.924 0.801 -25.595 1.00 97.44 178 SER A C 1
ATOM 1399 O O . SER A 1 178 ? 10.045 0.864 -26.091 1.00 97.44 178 SER A O 1
ATOM 1401 N N . ALA A 1 179 ? 7.957 0.055 -26.138 1.00 97.31 179 ALA A N 1
ATOM 1402 C CA . ALA A 1 179 ? 8.153 -0.738 -27.352 1.00 97.31 179 ALA A CA 1
ATOM 1403 C C . ALA A 1 179 ? 8.423 0.132 -28.592 1.00 97.31 179 ALA A C 1
ATOM 1405 O O . ALA A 1 179 ? 9.257 -0.221 -29.424 1.00 97.31 179 ALA A O 1
ATOM 1406 N N . ILE A 1 180 ? 7.753 1.283 -28.716 1.00 97.19 180 ILE A N 1
ATOM 1407 C CA . ILE A 1 180 ? 8.011 2.241 -29.802 1.00 97.19 180 ILE A CA 1
ATOM 1408 C C . ILE A 1 180 ? 9.411 2.849 -29.662 1.00 97.19 180 ILE A C 1
ATOM 1410 O O . ILE A 1 180 ? 10.117 2.986 -30.661 1.00 97.19 180 ILE A O 1
ATOM 1414 N N . ALA A 1 181 ? 9.826 3.187 -28.441 1.00 97.44 181 ALA A N 1
ATOM 1415 C CA . ALA A 1 181 ? 11.156 3.722 -28.177 1.00 97.44 181 ALA A CA 1
ATOM 1416 C C . ALA A 1 181 ? 12.261 2.696 -28.490 1.00 97.44 181 ALA A C 1
ATOM 1418 O O . ALA A 1 181 ? 13.217 3.036 -29.183 1.00 97.44 181 ALA A O 1
ATOM 1419 N N . ASP A 1 182 ? 12.106 1.438 -28.065 1.00 97.50 182 ASP A N 1
ATOM 1420 C CA . ASP A 1 182 ? 13.051 0.354 -28.387 1.00 97.50 182 ASP A CA 1
ATOM 1421 C C . ASP A 1 182 ? 13.106 0.079 -29.900 1.00 97.50 182 ASP A C 1
ATOM 1423 O O . ASP A 1 182 ? 14.184 -0.107 -30.467 1.00 97.50 182 ASP A O 1
ATOM 1427 N N . TRP A 1 183 ? 11.960 0.132 -30.589 1.00 97.56 183 TRP A N 1
ATOM 1428 C CA . TRP A 1 183 ? 11.929 0.043 -32.049 1.00 97.56 183 TRP A CA 1
ATOM 1429 C C . TRP A 1 183 ? 12.697 1.199 -32.707 1.00 97.56 183 TRP A C 1
ATOM 1431 O O . TRP A 1 183 ? 13.495 0.963 -33.616 1.00 97.56 183 TRP A O 1
ATOM 1441 N N . PHE A 1 184 ? 12.500 2.433 -32.237 1.00 96.75 184 PHE A N 1
ATOM 1442 C CA . PHE A 1 184 ? 13.207 3.607 -32.751 1.00 96.75 184 PHE A CA 1
ATOM 1443 C C . PHE A 1 184 ? 14.724 3.481 -32.548 1.00 96.75 184 PHE A C 1
ATOM 1445 O O . PHE A 1 184 ? 15.485 3.684 -33.495 1.00 96.75 184 PHE A O 1
ATOM 14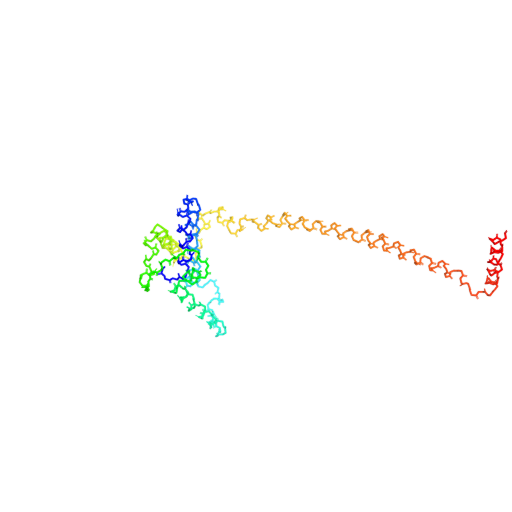52 N N . GLU A 1 185 ? 15.161 3.084 -31.352 1.00 96.94 185 GLU A N 1
ATOM 1453 C CA . GLU A 1 185 ? 16.575 2.880 -31.021 1.00 96.94 185 GLU A CA 1
ATOM 1454 C C . GLU A 1 185 ? 17.226 1.865 -31.973 1.00 96.94 185 GLU A C 1
ATOM 1456 O O . GLU A 1 185 ? 18.205 2.172 -32.656 1.00 96.94 185 GLU A O 1
ATOM 1461 N N . ARG A 1 186 ? 16.634 0.676 -32.112 1.00 95.94 186 ARG A N 1
ATOM 1462 C CA . ARG A 1 186 ? 17.215 -0.410 -32.919 1.00 95.94 186 ARG A CA 1
ATOM 1463 C C . ARG A 1 186 ? 17.234 -0.103 -34.412 1.00 95.94 186 ARG A C 1
ATOM 1465 O O . ARG A 1 186 ? 18.201 -0.414 -35.104 1.00 95.94 186 ARG A O 1
ATOM 1472 N N . TRP A 1 187 ? 16.158 0.470 -34.946 1.00 94.94 187 TRP A N 1
ATOM 1473 C CA . TRP A 1 187 ? 16.039 0.664 -36.393 1.00 94.94 187 TRP A CA 1
ATOM 1474 C C . TRP A 1 187 ? 16.704 1.950 -36.867 1.00 94.94 187 TRP A C 1
ATOM 1476 O O . TRP A 1 187 ? 17.412 1.941 -37.876 1.00 94.94 187 TRP A O 1
ATOM 1486 N N . ILE A 1 188 ? 16.485 3.055 -36.156 1.00 94.69 188 ILE A N 1
ATOM 1487 C CA . ILE A 1 188 ? 16.937 4.373 -36.603 1.00 94.69 188 ILE A CA 1
ATOM 1488 C C . ILE A 1 188 ? 18.332 4.661 -36.062 1.00 94.69 188 ILE A C 1
ATOM 1490 O O . ILE A 1 188 ? 19.214 5.023 -36.839 1.00 94.69 188 ILE A O 1
ATOM 1494 N N . ILE A 1 189 ? 18.566 4.471 -34.764 1.00 93.88 189 ILE A N 1
ATOM 1495 C CA . ILE A 1 189 ? 19.862 4.812 -34.170 1.00 93.88 189 ILE A CA 1
ATOM 1496 C C . ILE A 1 189 ? 20.894 3.733 -34.503 1.00 93.88 189 ILE A C 1
ATOM 1498 O O . ILE A 1 189 ? 21.890 4.026 -35.169 1.00 93.88 189 ILE A O 1
ATOM 1502 N N . GLU A 1 190 ? 20.654 2.482 -34.118 1.00 93.69 190 GLU A N 1
ATOM 1503 C CA . GLU A 1 190 ? 21.607 1.397 -34.374 1.00 93.69 190 GLU A CA 1
ATOM 1504 C C . 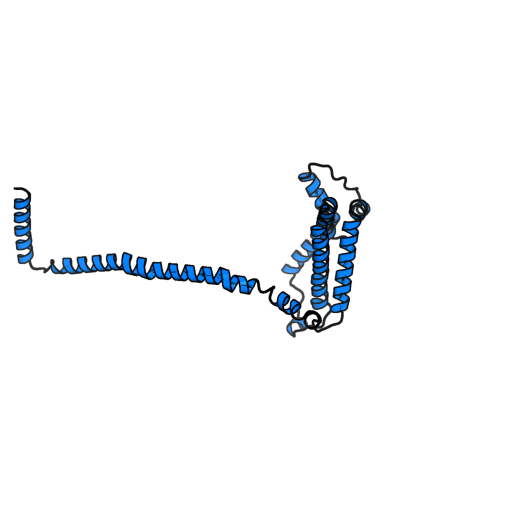GLU A 1 190 ? 21.666 1.023 -35.860 1.00 93.69 190 GLU A C 1
ATOM 1506 O O . GLU A 1 190 ? 22.748 0.965 -36.451 1.00 93.69 190 GLU A O 1
ATOM 1511 N N . GLY A 1 191 ? 20.506 0.794 -36.480 1.00 91.94 191 GLY A N 1
ATOM 1512 C CA . GLY A 1 191 ? 20.414 0.353 -37.869 1.00 91.94 191 GLY A CA 1
ATOM 1513 C C . GLY A 1 191 ? 20.878 1.409 -38.869 1.00 91.94 191 GLY A C 1
ATOM 1514 O O . GLY A 1 191 ? 21.783 1.154 -39.664 1.00 91.94 191 GLY A O 1
ATOM 1515 N N . PHE A 1 192 ? 20.267 2.594 -38.847 1.00 93.94 192 PHE A N 1
ATOM 1516 C CA . PHE A 1 192 ? 20.563 3.632 -39.832 1.00 93.94 192 PHE A CA 1
ATOM 1517 C C . PHE A 1 192 ? 21.769 4.487 -39.435 1.00 93.94 192 PHE A C 1
ATOM 1519 O O . PHE A 1 192 ? 22.775 4.465 -40.140 1.00 93.94 192 PHE A O 1
ATOM 1526 N N . CYS A 1 193 ? 21.718 5.214 -38.318 1.00 93.12 193 CYS A N 1
ATOM 1527 C CA . CYS A 1 193 ? 22.778 6.163 -37.966 1.00 93.12 193 CYS A CA 1
ATOM 1528 C C . CYS A 1 193 ? 24.129 5.462 -37.761 1.00 93.12 193 CYS A C 1
ATOM 1530 O O . CYS A 1 193 ? 25.114 5.794 -38.423 1.00 93.12 193 CYS A O 1
ATOM 1532 N N . ILE A 1 194 ? 24.179 4.466 -36.876 1.00 93.81 194 ILE A N 1
ATOM 1533 C CA . ILE A 1 194 ? 25.420 3.747 -36.567 1.00 93.81 194 ILE A CA 1
ATOM 1534 C C . ILE A 1 194 ? 25.786 2.797 -37.712 1.00 93.81 194 ILE A C 1
ATOM 1536 O O . ILE A 1 194 ? 26.955 2.728 -38.102 1.00 93.81 194 ILE A O 1
ATOM 1540 N N . GLY A 1 195 ? 24.808 2.097 -38.294 1.00 92.06 195 GLY A N 1
ATOM 1541 C CA . GLY A 1 195 ? 25.046 1.172 -39.401 1.00 92.06 195 GLY A CA 1
ATOM 1542 C C . GLY A 1 195 ? 25.607 1.844 -40.657 1.00 92.06 195 GLY A C 1
ATOM 1543 O O . GLY A 1 195 ? 26.544 1.306 -41.250 1.00 92.06 195 GLY A O 1
ATOM 1544 N N . VAL A 1 196 ? 25.121 3.034 -41.035 1.00 94.31 196 VAL A N 1
ATOM 1545 C CA . VAL A 1 196 ? 25.655 3.793 -42.184 1.00 94.31 196 VAL A CA 1
ATOM 1546 C C . VAL A 1 196 ? 27.080 4.260 -41.919 1.00 94.31 196 VAL A C 1
ATOM 1548 O O . VAL A 1 196 ? 27.932 4.113 -42.793 1.00 94.31 196 VAL A O 1
ATOM 1551 N N . VAL A 1 197 ? 27.370 4.774 -40.721 1.00 94.75 197 VAL A N 1
ATOM 1552 C CA . VAL A 1 197 ? 28.734 5.195 -40.365 1.00 94.75 197 VAL A CA 1
ATOM 1553 C C . VAL A 1 197 ? 29.681 4.000 -40.403 1.00 94.75 197 VAL A C 1
ATOM 1555 O O . VAL A 1 197 ? 30.702 4.050 -41.086 1.00 94.75 197 VAL A O 1
ATOM 1558 N N . ARG A 1 198 ? 29.315 2.891 -39.751 1.00 93.75 198 ARG A N 1
ATOM 1559 C CA . ARG A 1 198 ? 30.119 1.664 -39.737 1.00 93.75 198 ARG A CA 1
ATOM 1560 C C . ARG A 1 198 ? 30.346 1.119 -41.147 1.00 93.75 198 ARG A C 1
ATOM 1562 O O . ARG A 1 198 ? 31.483 0.833 -41.514 1.00 93.75 198 ARG A O 1
ATOM 1569 N N . GLY A 1 199 ? 29.284 1.008 -41.944 1.00 92.62 199 GLY A N 1
ATOM 1570 C CA . GLY A 1 199 ? 29.360 0.532 -43.324 1.00 92.62 199 GLY A CA 1
ATOM 1571 C C . GLY A 1 199 ? 30.193 1.450 -44.218 1.00 92.62 199 GLY A C 1
ATOM 1572 O O . GLY A 1 199 ? 30.991 0.966 -45.019 1.00 92.62 199 GLY A O 1
ATOM 1573 N N . GLY A 1 200 ? 30.061 2.767 -44.045 1.00 94.19 200 GLY A N 1
ATOM 1574 C CA . GLY A 1 200 ? 30.837 3.772 -44.767 1.00 94.19 200 GLY A CA 1
ATOM 1575 C C . GLY A 1 200 ? 32.326 3.706 -44.435 1.00 94.19 200 GLY A C 1
ATOM 1576 O O . GLY A 1 200 ? 33.155 3.678 -45.346 1.00 94.19 200 GLY A O 1
ATOM 1577 N N . THR A 1 201 ? 32.675 3.611 -43.151 1.00 94.81 201 THR A N 1
ATOM 1578 C CA . THR A 1 201 ? 34.068 3.454 -42.711 1.00 94.81 201 THR A CA 1
ATOM 1579 C C . THR A 1 201 ? 34.669 2.139 -43.208 1.00 94.81 201 THR A C 1
ATOM 1581 O O . THR A 1 201 ? 35.774 2.148 -43.753 1.00 94.81 201 THR A O 1
ATOM 1584 N N . ASP A 1 202 ? 33.940 1.024 -43.103 1.00 94.50 202 ASP A N 1
ATOM 1585 C CA . ASP A 1 202 ? 34.397 -0.278 -43.601 1.00 94.50 202 ASP A CA 1
ATOM 1586 C C . ASP A 1 202 ? 34.603 -0.263 -45.123 1.00 94.50 202 ASP A C 1
ATOM 1588 O O . ASP A 1 202 ? 35.601 -0.789 -45.627 1.00 94.50 202 ASP A O 1
ATOM 1592 N N . PHE A 1 203 ? 33.684 0.355 -45.869 1.00 94.69 203 PHE A N 1
ATOM 1593 C CA . PHE A 1 203 ? 33.799 0.502 -47.318 1.00 94.69 203 PHE A CA 1
ATOM 1594 C C . PHE A 1 203 ? 35.003 1.364 -47.703 1.00 94.69 203 PHE A C 1
ATOM 1596 O O . PHE A 1 203 ? 35.821 0.935 -48.520 1.00 94.69 203 PHE A O 1
ATOM 1603 N N . ALA A 1 204 ? 35.157 2.537 -47.083 1.00 94.06 204 ALA A N 1
ATOM 1604 C CA . ALA A 1 204 ? 36.285 3.430 -47.328 1.00 94.06 204 ALA A CA 1
ATOM 1605 C C . ALA A 1 204 ? 37.624 2.748 -47.011 1.00 94.06 204 ALA A C 1
ATOM 1607 O O . ALA A 1 204 ? 38.553 2.810 -47.817 1.00 94.06 204 ALA A O 1
ATOM 1608 N N . GLY A 1 205 ? 37.709 2.023 -45.891 1.00 93.88 205 GLY A N 1
ATOM 1609 C CA . GLY A 1 205 ? 38.897 1.252 -45.520 1.00 93.88 205 GLY A CA 1
ATOM 1610 C C . GLY A 1 205 ? 39.226 0.149 -46.530 1.00 93.88 205 GLY A C 1
ATOM 1611 O O . GLY A 1 205 ? 40.382 -0.004 -46.931 1.00 93.88 205 GLY A O 1
ATOM 1612 N N . ARG A 1 206 ? 38.217 -0.593 -47.010 1.00 93.38 206 ARG A N 1
ATOM 1613 C CA . ARG A 1 206 ? 38.406 -1.615 -48.058 1.00 93.38 206 ARG A CA 1
ATOM 1614 C C . ARG A 1 206 ? 38.836 -1.007 -49.390 1.00 93.38 206 ARG A C 1
ATOM 1616 O O . ARG A 1 206 ? 39.713 -1.577 -50.034 1.00 93.38 206 ARG A O 1
ATOM 1623 N N . ALA A 1 207 ? 38.256 0.124 -49.787 1.00 91.38 207 ALA A N 1
ATOM 1624 C CA . ALA A 1 207 ? 38.628 0.836 -51.006 1.00 91.38 207 ALA A CA 1
ATOM 1625 C C . ALA A 1 207 ? 40.070 1.358 -50.932 1.00 91.38 207 ALA A C 1
ATOM 1627 O O . ALA A 1 207 ? 40.860 1.115 -51.843 1.00 91.38 207 ALA A O 1
ATOM 1628 N N . LEU A 1 208 ? 40.451 1.988 -49.816 1.00 90.25 208 LEU A N 1
ATOM 1629 C CA . LEU A 1 208 ? 41.811 2.490 -49.607 1.00 90.25 208 LEU A CA 1
ATOM 1630 C C . LEU A 1 208 ? 42.843 1.353 -49.588 1.00 90.25 208 LEU A C 1
ATOM 1632 O O . LEU A 1 208 ? 43.938 1.499 -50.130 1.00 90.25 208 LEU A O 1
ATOM 1636 N N . ARG A 1 209 ? 42.475 0.185 -49.045 1.00 89.44 209 ARG A N 1
ATOM 1637 C CA . ARG A 1 209 ? 43.323 -1.015 -49.079 1.00 89.44 209 ARG A CA 1
ATOM 1638 C C . ARG A 1 209 ? 43.634 -1.477 -50.505 1.00 89.44 209 ARG A C 1
ATOM 1640 O O . ARG A 1 209 ? 44.729 -1.968 -50.742 1.00 89.44 209 ARG A O 1
ATOM 1647 N N . LEU A 1 210 ? 42.708 -1.318 -51.454 1.00 85.88 210 LEU A N 1
ATOM 1648 C CA . LEU A 1 210 ? 42.934 -1.703 -52.855 1.00 85.88 210 LEU A CA 1
ATOM 1649 C C . LEU A 1 210 ? 43.938 -0.784 -53.568 1.00 85.88 210 LEU A C 1
ATOM 1651 O O . LEU A 1 210 ? 44.603 -1.225 -54.501 1.00 85.88 210 LEU A O 1
ATOM 1655 N N . VAL A 1 211 ? 44.083 0.467 -53.117 1.00 84.00 211 VAL A N 1
ATOM 1656 C CA . VAL A 1 211 ? 45.080 1.417 -53.646 1.00 84.00 211 VAL A CA 1
ATOM 1657 C C . VAL A 1 211 ? 46.507 1.021 -53.235 1.00 84.00 211 VAL A C 1
ATOM 1659 O O . VAL A 1 211 ? 47.469 1.310 -53.946 1.00 84.00 211 VAL A O 1
ATOM 1662 N N . GLN A 1 212 ? 46.664 0.310 -52.117 1.00 84.44 212 GLN A N 1
ATOM 1663 C CA . GLN A 1 212 ? 47.952 -0.192 -51.636 1.00 84.44 212 GLN A CA 1
ATOM 1664 C C . GLN A 1 212 ? 48.264 -1.574 -52.230 1.00 84.44 212 GLN A C 1
ATOM 1666 O O . GLN A 1 212 ? 48.093 -2.608 -51.588 1.00 84.44 212 GLN A O 1
ATOM 1671 N N . THR A 1 213 ? 48.741 -1.595 -53.476 1.00 83.56 213 THR A N 1
ATOM 1672 C CA . THR A 1 213 ? 49.019 -2.834 -54.231 1.00 83.56 213 THR A CA 1
ATOM 1673 C C . THR A 1 213 ? 50.377 -3.474 -53.919 1.00 83.56 213 THR A C 1
ATOM 1675 O O . THR A 1 213 ? 50.650 -4.581 -54.375 1.00 83.56 213 THR A O 1
ATOM 1678 N N . GLY A 1 214 ? 51.251 -2.790 -53.169 1.00 85.94 214 GLY A N 1
ATOM 1679 C CA . GLY A 1 214 ? 52.601 -3.271 -52.841 1.00 85.94 214 GLY A CA 1
ATOM 1680 C C . GLY A 1 214 ? 53.620 -3.179 -53.988 1.00 85.94 214 GLY A C 1
ATOM 1681 O O . GLY A 1 214 ? 54.774 -3.553 -53.800 1.00 85.94 214 GLY A O 1
ATOM 1682 N N . ASN A 1 215 ? 53.235 -2.653 -55.157 1.00 91.00 215 ASN A N 1
ATOM 1683 C CA . ASN A 1 215 ? 54.123 -2.467 -56.306 1.00 91.00 215 ASN A CA 1
ATOM 1684 C C . ASN A 1 215 ? 54.734 -1.051 -56.317 1.00 91.00 215 ASN A C 1
ATOM 1686 O O . ASN A 1 215 ? 54.021 -0.053 -56.434 1.00 91.00 215 ASN A O 1
ATOM 1690 N N . LEU A 1 216 ? 56.068 -0.970 -56.267 1.00 88.38 216 LEU A N 1
ATOM 1691 C CA . LEU A 1 216 ? 56.838 0.282 -56.319 1.00 88.38 216 LEU A CA 1
ATOM 1692 C C . LEU A 1 216 ? 56.527 1.137 -57.562 1.00 88.38 216 LEU A C 1
ATOM 1694 O O . LEU A 1 216 ? 56.498 2.364 -57.465 1.00 88.38 216 LEU A O 1
ATOM 1698 N N . GLN A 1 217 ? 56.248 0.513 -58.711 1.00 89.44 217 GLN A N 1
ATOM 1699 C CA . GLN A 1 217 ? 55.936 1.228 -59.956 1.00 89.44 217 GLN A CA 1
ATOM 1700 C C . GLN A 1 217 ? 54.607 1.990 -59.865 1.00 89.44 217 GLN A C 1
ATOM 1702 O O . GLN A 1 217 ? 54.512 3.128 -60.323 1.00 89.44 217 GLN A O 1
ATOM 1707 N N . THR A 1 218 ? 53.590 1.395 -59.234 1.00 86.88 218 THR A N 1
ATOM 1708 C CA . THR A 1 218 ? 52.282 2.038 -59.039 1.00 86.88 218 THR A CA 1
ATOM 1709 C C . THR A 1 218 ? 52.397 3.251 -58.113 1.00 86.88 218 THR A C 1
ATOM 1711 O O . THR A 1 218 ? 51.783 4.283 -58.379 1.00 86.88 218 THR A O 1
ATOM 1714 N N . TYR A 1 219 ? 53.232 3.173 -57.070 1.00 90.38 219 TYR A N 1
ATOM 1715 C CA . TYR A 1 219 ? 53.491 4.310 -56.181 1.00 90.38 219 TYR A CA 1
ATOM 1716 C C . TYR A 1 219 ? 54.238 5.450 -56.880 1.00 90.38 219 TYR A C 1
ATOM 1718 O O . TYR A 1 219 ? 53.860 6.609 -56.713 1.00 90.38 219 TYR A O 1
ATOM 1726 N N . ALA A 1 220 ? 55.246 5.139 -57.701 1.00 91.62 220 ALA A N 1
ATOM 1727 C CA . ALA A 1 220 ? 55.963 6.147 -58.482 1.00 91.62 220 ALA A CA 1
ATOM 1728 C C . ALA A 1 220 ? 55.028 6.885 -59.459 1.00 91.62 220 ALA A C 1
ATOM 1730 O O . ALA A 1 220 ? 55.082 8.111 -59.558 1.00 91.62 220 ALA A O 1
ATOM 1731 N N . LEU A 1 221 ? 54.123 6.158 -60.126 1.00 91.19 221 LEU A N 1
ATOM 1732 C CA . LEU A 1 221 ? 53.115 6.752 -61.008 1.00 91.19 221 LEU A CA 1
ATOM 1733 C C . LEU A 1 221 ? 52.150 7.662 -60.233 1.00 91.19 221 LEU A C 1
ATOM 1735 O O . LEU A 1 221 ? 51.928 8.796 -60.656 1.00 91.19 221 LEU A O 1
ATOM 1739 N N . MET A 1 222 ? 51.621 7.209 -59.088 1.00 89.00 222 MET A N 1
ATOM 1740 C CA . MET A 1 222 ? 50.754 8.040 -58.238 1.00 89.00 222 MET A CA 1
ATOM 1741 C C . MET A 1 222 ? 51.459 9.313 -57.750 1.00 89.00 222 MET A C 1
ATOM 1743 O O . MET A 1 222 ? 50.835 10.371 -57.709 1.00 89.00 222 MET A O 1
ATOM 1747 N N . PHE A 1 223 ? 52.754 9.237 -57.429 1.00 92.00 223 PHE A N 1
ATOM 1748 C CA . PHE A 1 223 ? 53.550 10.396 -57.020 1.00 92.00 223 PHE A CA 1
ATOM 1749 C C . PHE A 1 223 ? 53.672 11.438 -58.138 1.00 92.00 223 PHE A C 1
ATOM 1751 O O . PHE A 1 223 ? 53.359 12.607 -57.922 1.00 92.00 223 PHE A O 1
ATOM 1758 N N . VAL A 1 224 ? 54.070 11.020 -59.345 1.00 95.06 224 VAL A N 1
ATOM 1759 C CA . VAL A 1 224 ? 54.200 11.930 -60.498 1.00 95.06 224 VAL A CA 1
ATOM 1760 C C . VAL A 1 224 ? 52.857 12.578 -60.839 1.00 95.06 224 VAL A C 1
ATOM 1762 O O . VAL A 1 224 ? 52.796 13.784 -61.072 1.00 95.06 224 VAL A O 1
ATOM 1765 N N . LEU A 1 225 ? 51.774 11.798 -60.817 1.00 94.50 225 LEU A N 1
ATOM 1766 C CA . LEU A 1 225 ? 50.423 12.290 -61.085 1.00 94.50 225 LEU A CA 1
ATOM 1767 C C . LEU A 1 225 ? 49.973 13.298 -60.012 1.00 94.50 225 LEU A C 1
ATOM 1769 O O . LEU A 1 225 ? 49.433 14.350 -60.349 1.00 94.50 225 LEU A O 1
ATOM 1773 N N . GLY A 1 226 ? 50.277 13.035 -58.737 1.00 92.31 226 GLY A N 1
ATOM 1774 C CA . GLY A 1 226 ? 50.030 13.970 -57.637 1.00 92.31 226 GLY A CA 1
ATOM 1775 C C . GLY A 1 226 ? 50.784 15.295 -57.788 1.00 92.31 226 GLY A C 1
ATOM 1776 O O . GLY A 1 226 ? 50.194 16.357 -57.596 1.00 92.31 226 GLY A O 1
ATOM 1777 N N . VAL A 1 227 ? 52.058 15.254 -58.197 1.00 94.44 227 VAL A N 1
ATOM 1778 C CA . VAL A 1 227 ? 52.858 16.463 -58.473 1.00 94.44 227 VAL A CA 1
ATOM 1779 C C . VAL A 1 227 ? 52.282 17.254 -59.650 1.00 94.44 227 VAL A C 1
ATOM 1781 O O . VAL A 1 227 ? 52.161 18.474 -59.560 1.00 94.44 227 VAL A O 1
ATOM 1784 N N . ALA A 1 228 ? 51.876 16.580 -60.729 1.00 94.75 228 ALA A N 1
ATOM 1785 C CA . ALA A 1 228 ? 51.263 17.232 -61.886 1.00 94.75 228 ALA A CA 1
ATOM 1786 C C . ALA A 1 228 ? 49.947 17.947 -61.527 1.00 94.75 228 ALA A C 1
ATOM 1788 O O . ALA A 1 228 ? 49.735 19.084 -61.945 1.00 94.75 228 ALA A O 1
ATOM 1789 N N . VAL A 1 229 ? 49.090 17.316 -60.713 1.00 95.88 229 VAL A N 1
ATOM 1790 C CA . VAL A 1 229 ? 47.837 17.925 -60.226 1.00 95.88 229 VAL A CA 1
ATOM 1791 C C . VAL A 1 229 ? 48.110 19.129 -59.323 1.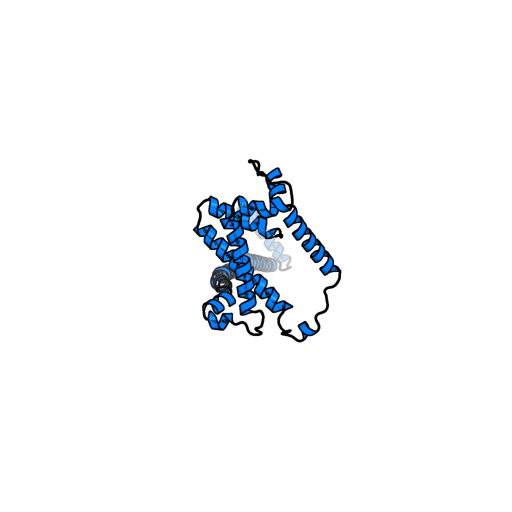00 95.88 229 VAL A C 1
ATOM 1793 O O . VAL A 1 229 ? 47.440 20.149 -59.455 1.00 95.88 229 VAL A O 1
ATOM 1796 N N . LEU A 1 230 ? 49.099 19.039 -58.430 1.00 94.81 230 LEU A N 1
ATOM 1797 C CA . LEU A 1 230 ? 49.495 20.159 -57.571 1.00 94.81 230 LEU A CA 1
ATOM 1798 C C . LEU A 1 230 ? 49.971 21.359 -58.388 1.00 94.81 230 LEU A C 1
ATOM 1800 O O . LEU A 1 230 ? 49.541 22.478 -58.133 1.00 94.81 230 LEU A O 1
ATOM 1804 N N . LEU A 1 231 ? 50.824 21.120 -59.385 1.00 94.00 231 LEU A N 1
ATOM 1805 C CA . LEU A 1 231 ? 51.288 22.175 -60.281 1.00 94.00 231 LEU A CA 1
ATOM 1806 C C . LEU A 1 231 ? 50.127 22.804 -61.054 1.00 94.00 231 LEU A C 1
ATOM 1808 O O . LEU A 1 231 ? 50.083 24.022 -61.154 1.00 94.00 231 LEU A O 1
ATOM 1812 N N . PHE A 1 232 ? 49.173 22.003 -61.535 1.00 95.25 232 PHE A N 1
ATOM 1813 C CA . PHE A 1 232 ? 47.974 22.503 -62.214 1.00 95.25 232 PHE A CA 1
ATOM 1814 C C . PHE A 1 232 ? 47.046 23.328 -61.308 1.00 95.25 232 PHE A C 1
ATOM 1816 O O . PHE A 1 232 ? 46.387 24.236 -61.790 1.00 95.25 232 PHE A O 1
ATOM 1823 N N . LEU A 1 233 ? 46.949 23.007 -60.014 1.00 93.50 233 LEU A N 1
ATOM 1824 C CA . LEU A 1 233 ? 46.131 23.782 -59.072 1.00 93.50 233 LEU A CA 1
ATOM 1825 C C . LEU A 1 233 ? 46.800 25.088 -58.622 1.00 93.50 233 LEU A C 1
ATOM 1827 O O . LEU A 1 233 ? 46.106 25.988 -58.154 1.00 93.50 233 LEU A O 1
ATOM 1831 N N . VAL A 1 234 ? 48.131 25.155 -58.677 1.00 92.81 234 VAL A N 1
ATOM 1832 C CA . VAL A 1 234 ? 48.924 26.293 -58.187 1.00 92.81 234 VAL A CA 1
ATOM 1833 C 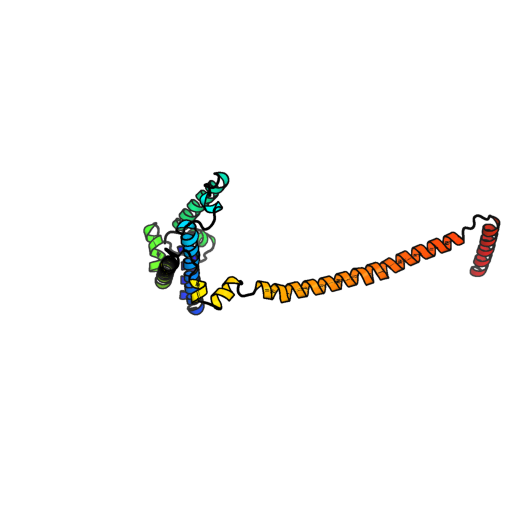C . VAL A 1 234 ? 49.245 27.304 -59.293 1.00 92.81 234 VAL A C 1
ATOM 1835 O O . VAL A 1 234 ? 49.335 28.495 -58.996 1.00 92.81 234 VAL A O 1
ATOM 1838 N N . LEU A 1 235 ? 49.455 26.838 -60.529 1.00 82.06 235 LEU A N 1
ATOM 1839 C CA . LEU A 1 235 ? 49.660 27.667 -61.727 1.00 82.06 235 LEU A CA 1
ATOM 1840 C C . LEU A 1 235 ? 48.324 28.104 -62.333 1.00 82.06 235 LEU A C 1
ATOM 1842 O O . LEU A 1 235 ? 48.266 29.265 -62.794 1.00 82.06 235 LEU A O 1
#

Radius of gyration: 38.82 Å; Cα contacts (8 Å, |Δi|>4): 132; chains: 1; bounding box: 82×58×98 Å

pLDDT: mean 82.35, std 13.05, range [48.28, 97.56]

Sequence (235 aa):
PPLSGFFSKDSILALAYEQQNYLLFGLAVFVALLTSFYMFRLVFVVFFTSARSRHAEHAHESPGVMTWPLRLLAILSIIGGLIGIEALYANQFATAPVEHPHGLMAQMIYPFQHAPVAALSGFLVFILGLVAAYALYGKTSKDPLPEKLGALSRAMRNRFYFDELYAATVIRLHDTISAIADWFERWIIEGFCIGVVRGGTDFAGRALRLVQTGNLQTYALMFVLGVAVLLFLVL

Solvent-accessible surface area (backbone atoms only — not comparable to full-atom values): 13116 Å² total; per-residue (Å²): 134,69,44,38,67,46,61,66,51,33,51,54,39,30,51,30,51,74,70,67,36,57,67,62,30,53,50,50,52,51,50,47,23,53,48,32,22,55,55,41,36,49,51,31,57,69,73,65,41,80,73,91,44,80,66,60,74,68,63,72,82,75,58,67,85,59,49,52,59,53,52,50,52,52,52,49,43,46,50,43,20,71,70,35,59,63,64,64,49,40,78,75,71,49,97,61,90,77,88,71,62,89,48,76,71,46,54,71,45,43,51,52,71,78,31,41,69,27,42,50,49,54,51,50,29,41,52,51,12,42,51,53,21,45,75,64,38,57,85,47,95,61,84,65,56,52,79,76,46,43,69,58,39,52,34,60,71,51,61,67,45,50,68,58,50,44,47,67,45,58,48,46,52,49,52,52,51,51,52,51,50,53,49,46,44,52,51,49,46,48,47,44,57,48,37,49,52,54,51,50,52,53,49,52,52,54,54,55,52,66,73,63,74,85,50,70,68,61,52,53,51,51,49,54,51,50,51,52,53,51,50,65,75,73,106

Mean predicted aligned error: 12.29 Å

Foldseek 3Di:
DQWLCLLVLLVVLLVCVVVVVVVVNVVSLVVLLVVLQVVLLCVLLLPQDDDPDPVSVVDDDDDPVPVVVVVVVVVVRNVCSQVPVCVVCCVVPNPDDDDQDPDSVSNVCVSCVSRVPSSVSSVVSNVNSNVVSCVQRNPDPDRPCCVVPPPVVVCVVCVVCPVVVCCVPVVVVVVVVVVVVVVCCVCPVVNPVVVCVVVVVVVVVVVVVVLPPVDPVSVVVVVVVVVVVVVVVVD

Secondary structure (DSSP, 8-state):
--SHHHHHHHHHHHHHHHTT-HHHHHHHHHHHHHHHHHHHHHHHHHHSS--SSHHHHTPPPPPHHHHHHHHHHHHHHHHHHHHTHHHHHHHHH-SS-----SSHHHHHHHHHHH-HHHHHHHHHHHHHHHHHHHHHHSS-SS-SHHHHHTHHHHHHHTGGGHHHHHIIIIIHHHHHHHHHHHHHIIIIIIIIIIHHHHHHHHHHHHHHHHH----HHHHHHHHHHHHHHHHHHH-